Protein AF-A0A8T6RKW2-F1 (afdb_monomer)

Nearest PDB structures (foldseek):
  8dw7-assembly2_D  TM=9.230E-01  e=9.892E-10  Geobacillus stearothermophilus
  8dw4-assembly1_A  TM=8.920E-01  e=5.167E-10  Geobacillus stearothermophilus
  8dvy-assembly1_A  TM=8.759E-01  e=5.670E-10  Geobacillus stearothermophilus
  8dwd-assembly1_A  TM=8.852E-01  e=1.191E-09  Geobacillus stearothermophilus
  8dwf-assembly2_D  TM=8.838E-01  e=1.573E-09  Geobacillus stearothermophilus

Foldseek 3Di:
DPPVLLVVVLCVLVVVCVVQFDDAPLLVALALLLQLLLLLLVVPADRVLVRVLSVVVCVCQVDLVSLLPDDLLVQLQSCLVSPSFPSLSSNQSNQQSVVCVVVVHDDQDLVVQCVRGPQDNQNSVSSNCRNPVPLAFHDDQLLLQVCCQSPNDPLPQDRVRSRVSRSVSGDPSCSNVSVSSSVSCSVPPVDCVVRVRDGPDDDDDLPLDLSLLLSLLLNVQSVVFKDALVVSCVRSVHDPVCSVVSQVVCVVSQQWDQDDPGSMIGGND

Mean predicted aligned error: 3.97 Å

Secondary structure (DSSP, 8-state):
--HHHHHHHHHHHHHHHHHHPPP-GGGG---HHHHHHHHHHHTTS-HHHHHHHHHHHHHHS-SHHHHHHS-HHHHHHHHHHTT-S-THHHHHHHHHHHHHHHTTS---SHHHHHHSTT--HHHHHHHHHHHH--S-----HHHHHHHHHTTS--TT--HHHHHHHHHHHPPTT-HHHHHHHHHHHHHHTS-HHHH----SSPPPPSTTSHHHHHHHHHHHHHHHSEEEHHHHHHHHT--GGGHHHHHHHHHHTTSEEE-TTSSEEEE--

Solvent-accessible surface area (backbone atoms only — not comparable to full-atom values): 15078 Å² total; per-residue (Å²): 130,64,64,67,61,44,50,54,51,50,50,52,46,50,63,52,26,77,79,64,67,78,90,52,73,62,76,76,51,46,53,56,61,60,36,48,53,47,55,59,54,50,62,91,30,61,67,82,65,44,54,61,53,52,56,56,47,42,68,79,34,70,44,52,64,54,43,36,74,45,55,51,41,56,47,33,35,53,40,42,77,69,58,53,60,72,63,58,50,35,46,23,53,37,50,27,29,38,54,33,59,75,64,76,49,80,71,90,46,56,68,59,30,46,73,32,50,88,31,46,80,54,52,22,41,46,43,38,17,54,32,66,38,37,83,56,59,71,65,53,76,45,48,53,48,46,37,33,77,72,70,75,44,55,94,82,55,47,75,66,56,50,41,53,54,44,42,73,60,53,59,84,79,37,24,38,59,50,53,53,30,46,53,48,43,18,66,69,71,55,28,53,81,78,63,66,57,72,69,96,70,83,80,74,70,56,82,94,28,62,70,47,49,41,52,40,50,53,46,50,27,64,74,62,45,57,46,42,54,67,58,48,35,63,77,51,68,48,58,80,92,46,46,65,64,34,51,53,54,32,38,75,63,57,55,29,42,72,51,96,86,53,71,31,39,27,51,45,103

Radius of gyration: 20.67 Å; Cα contacts (8 Å, |Δi|>4): 329; chains: 1; bounding box: 46×32×60 Å

Sequence (269 aa):
MNQLKIKAFQEKIFAWWERHKRSFPWRKTNNPYKILVSEFMLQQTQTTRVKEIYRAFLRIFPTIESLAKSKPSEVLRFWSQNRLGYNRRALWLHEAANQIVKNENFPKTIKELRDLKGIGPYASRSILIFAFNSNIATVDTNIRRILIAEGFAREETSDKDLLEIATQLLPKDRSRDWHNALMDYGAIKLTSIKTGIKPRSKQSKFKGSNRQFRGKVVEYLTKINVAEKEKIIRACKIPKDKIEQVLNSLIKDGLVIKEQNEDMYQIKK

Structure (mmCIF, N/CA/C/O backbone):
data_AF-A0A8T6RKW2-F1
#
_entry.id   AF-A0A8T6RKW2-F1
#
loop_
_atom_site.group_PDB
_atom_site.id
_atom_site.type_symbol
_atom_site.label_atom_id
_atom_site.label_alt_id
_atom_site.label_comp_id
_atom_site.label_asym_id
_atom_site.label_entity_id
_atom_site.label_seq_id
_atom_site.pdbx_PDB_ins_code
_atom_site.Cartn_x
_atom_site.Cartn_y
_atom_site.Cartn_z
_atom_site.occupancy
_atom_site.B_iso_or_equiv
_atom_site.auth_seq_id
_atom_site.auth_comp_id
_atom_site.auth_asym_id
_atom_site.auth_atom_id
_atom_site.pdbx_PDB_model_num
ATOM 1 N N . MET A 1 1 ? 16.037 9.398 -25.217 1.00 82.44 1 MET A N 1
ATOM 2 C CA . MET A 1 1 ? 17.045 8.399 -24.773 1.00 82.44 1 MET A CA 1
ATOM 3 C C . MET A 1 1 ? 17.466 7.526 -25.952 1.00 82.44 1 MET A C 1
ATOM 5 O O . MET A 1 1 ? 16.642 7.300 -26.827 1.00 82.44 1 MET A O 1
ATOM 9 N N . ASN A 1 2 ? 18.713 7.039 -25.989 1.00 90.38 2 ASN A N 1
ATOM 10 C CA . ASN A 1 2 ? 19.191 6.120 -27.037 1.00 90.38 2 ASN A CA 1
ATOM 11 C C . ASN A 1 2 ? 18.402 4.791 -26.994 1.00 90.38 2 ASN A C 1
ATOM 13 O O . ASN A 1 2 ? 18.400 4.129 -25.955 1.00 90.38 2 ASN A O 1
ATOM 17 N N . GLN A 1 3 ? 17.759 4.399 -28.102 1.00 92.44 3 GLN A N 1
ATOM 18 C CA . GLN A 1 3 ? 16.934 3.183 -28.183 1.00 92.44 3 GLN A CA 1
ATOM 19 C C . GLN A 1 3 ? 17.708 1.897 -27.855 1.00 92.44 3 GLN A C 1
ATOM 21 O O . GLN A 1 3 ? 17.163 1.022 -27.185 1.00 92.44 3 GLN A O 1
ATOM 26 N N . LEU A 1 4 ? 18.985 1.797 -28.240 1.00 93.75 4 LEU A N 1
ATOM 27 C CA . LEU A 1 4 ? 19.828 0.642 -27.910 1.00 93.75 4 LEU A CA 1
ATOM 28 C C . LEU A 1 4 ? 20.032 0.519 -26.397 1.00 93.75 4 LEU A C 1
ATOM 30 O O . LEU A 1 4 ? 19.927 -0.575 -25.847 1.00 93.75 4 LEU A O 1
ATOM 34 N N . LYS A 1 5 ? 20.234 1.648 -25.701 1.00 95.06 5 LYS A N 1
ATOM 35 C CA . LYS A 1 5 ? 20.349 1.673 -24.232 1.00 95.06 5 LYS A CA 1
ATOM 36 C C . LYS A 1 5 ? 19.045 1.226 -23.564 1.00 95.06 5 LYS A C 1
ATOM 38 O O . LYS A 1 5 ? 19.091 0.488 -22.583 1.00 95.06 5 LYS A O 1
ATOM 43 N N . ILE A 1 6 ? 17.893 1.655 -24.090 1.00 96.88 6 ILE A N 1
ATOM 44 C CA . ILE A 1 6 ? 16.575 1.250 -23.573 1.00 96.88 6 ILE A CA 1
ATOM 45 C C . ILE A 1 6 ? 16.388 -0.262 -23.732 1.00 96.88 6 ILE A C 1
ATOM 47 O O . ILE A 1 6 ? 16.070 -0.940 -22.757 1.00 96.88 6 ILE A O 1
ATOM 51 N N . LYS A 1 7 ? 16.634 -0.796 -24.933 1.00 97.00 7 LYS A N 1
ATOM 52 C CA . LYS A 1 7 ? 16.465 -2.222 -25.230 1.00 97.00 7 LYS A CA 1
ATOM 53 C C . LYS A 1 7 ? 17.394 -3.095 -24.382 1.00 97.00 7 LYS A C 1
ATOM 55 O O . LYS A 1 7 ? 16.921 -4.023 -23.733 1.00 97.00 7 LYS A O 1
ATOM 60 N N . ALA A 1 8 ? 18.674 -2.734 -24.284 1.00 97.56 8 ALA A N 1
ATOM 61 C CA . ALA A 1 8 ? 19.635 -3.446 -23.441 1.00 97.56 8 ALA A CA 1
ATOM 62 C C . ALA A 1 8 ? 19.220 -3.449 -21.958 1.00 97.56 8 ALA A C 1
ATOM 64 O O . ALA A 1 8 ? 19.362 -4.457 -21.264 1.00 97.56 8 ALA A O 1
ATOM 65 N N . PHE A 1 9 ? 18.664 -2.340 -21.457 1.00 98.00 9 PHE A N 1
ATOM 66 C CA . PHE A 1 9 ? 18.139 -2.280 -20.095 1.00 98.00 9 PHE A CA 1
ATOM 67 C C . PHE A 1 9 ? 16.912 -3.180 -19.905 1.00 98.00 9 PHE A C 1
ATOM 69 O O . PHE A 1 9 ? 16.841 -3.920 -18.922 1.00 98.00 9 PHE A O 1
ATOM 76 N N . GLN A 1 10 ? 15.969 -3.162 -20.848 1.00 98.31 10 GLN A N 1
ATOM 77 C CA . GLN A 1 10 ? 14.792 -4.030 -20.811 1.00 98.31 10 GLN A CA 1
ATOM 78 C C . GLN A 1 10 ? 15.186 -5.513 -20.792 1.00 98.31 10 GLN A C 1
ATOM 80 O O . GLN A 1 10 ? 14.723 -6.265 -19.932 1.00 98.31 10 GLN A O 1
ATOM 85 N N . GLU A 1 11 ? 16.093 -5.916 -21.684 1.00 98.12 11 GLU A N 1
ATOM 86 C CA . GLU A 1 11 ? 16.622 -7.281 -21.773 1.00 98.12 11 GLU A CA 1
ATOM 87 C C . GLU A 1 11 ? 17.337 -7.696 -20.486 1.00 98.12 11 GLU A C 1
ATOM 89 O O . GLU A 1 11 ? 17.057 -8.767 -19.948 1.00 98.12 11 GLU A O 1
ATOM 94 N N . LYS A 1 12 ? 18.191 -6.827 -19.929 1.00 97.94 12 LYS A N 1
ATOM 95 C CA . LYS A 1 12 ? 18.866 -7.062 -18.644 1.00 97.94 12 LYS A CA 1
ATOM 96 C C . LYS A 1 12 ? 17.867 -7.346 -17.520 1.00 97.94 12 LYS A C 1
ATOM 98 O O . LYS A 1 12 ? 18.053 -8.298 -16.759 1.00 97.94 12 LYS A O 1
ATOM 103 N N . ILE A 1 13 ? 16.824 -6.524 -17.397 1.00 98.44 13 ILE A N 1
ATOM 104 C CA . ILE A 1 13 ? 15.821 -6.660 -16.335 1.00 98.44 13 ILE A CA 1
ATOM 105 C C . ILE A 1 13 ? 15.014 -7.950 -16.502 1.00 98.44 13 ILE A C 1
ATOM 107 O O . ILE A 1 13 ? 14.866 -8.690 -15.528 1.00 98.44 13 ILE A O 1
ATOM 111 N N . PHE A 1 14 ? 14.547 -8.268 -17.712 1.00 98.56 14 PHE A N 1
ATOM 112 C CA . PHE A 1 14 ? 13.800 -9.506 -17.951 1.00 98.56 14 PHE A CA 1
ATOM 113 C C . PHE A 1 14 ? 14.666 -10.758 -17.788 1.00 98.56 14 PHE A C 1
ATOM 115 O O . PHE A 1 14 ? 14.248 -11.693 -17.107 1.00 98.56 14 PHE A O 1
ATOM 122 N N . ALA A 1 15 ? 15.891 -10.767 -18.320 1.00 98.31 15 ALA A N 1
ATOM 123 C CA . ALA A 1 15 ? 16.813 -11.892 -18.171 1.00 98.31 15 ALA A CA 1
ATOM 124 C C . ALA A 1 15 ? 17.156 -12.160 -16.699 1.00 98.31 15 ALA A C 1
ATOM 126 O O . ALA A 1 15 ? 17.246 -13.314 -16.273 1.00 98.31 15 ALA A O 1
ATOM 127 N N . TRP A 1 16 ? 17.321 -11.100 -15.899 1.00 98.19 16 TRP A N 1
ATOM 128 C CA . TRP A 1 16 ? 17.491 -11.247 -14.458 1.00 98.19 16 TRP A CA 1
ATOM 129 C C . TRP A 1 16 ? 16.215 -11.775 -13.793 1.00 98.19 16 TRP A C 1
ATOM 131 O O . TRP A 1 16 ? 16.298 -12.680 -12.958 1.00 98.19 16 TRP A O 1
ATOM 141 N N . TRP A 1 17 ? 15.046 -11.243 -14.161 1.00 98.06 17 TRP A N 1
ATOM 142 C CA . TRP A 1 17 ? 13.769 -11.619 -13.559 1.00 98.06 17 TRP A CA 1
ATOM 143 C C . TRP A 1 17 ? 13.416 -13.082 -13.810 1.00 98.06 17 TRP A C 1
ATOM 145 O O . TRP A 1 17 ? 13.028 -13.761 -12.866 1.00 98.06 17 TRP A O 1
ATOM 155 N N . GLU A 1 18 ? 13.648 -13.619 -15.008 1.00 97.44 18 GLU A N 1
ATOM 156 C CA . GLU A 1 18 ? 13.368 -15.034 -15.294 1.00 97.44 18 GLU A CA 1
ATOM 157 C C . GLU A 1 18 ? 14.093 -15.996 -14.344 1.00 97.44 18 GLU A C 1
ATOM 159 O O . GLU A 1 18 ? 13.535 -17.018 -13.950 1.00 97.44 18 GLU A O 1
ATOM 164 N N . ARG A 1 19 ? 15.295 -15.628 -13.889 1.00 97.19 19 ARG A N 1
ATOM 165 C CA . ARG A 1 19 ? 16.104 -16.442 -12.968 1.00 97.19 19 ARG A CA 1
ATOM 166 C C . ARG A 1 19 ? 15.773 -16.219 -11.486 1.00 97.19 19 ARG A C 1
ATOM 168 O O . ARG A 1 19 ? 16.146 -17.041 -10.658 1.00 97.19 19 ARG A O 1
ATOM 175 N N . HIS A 1 20 ? 15.113 -15.111 -11.133 1.00 97.38 20 HIS A N 1
ATOM 176 C CA . HIS A 1 20 ? 14.957 -14.669 -9.734 1.00 97.38 20 HIS A CA 1
ATOM 177 C C . HIS A 1 20 ? 13.522 -14.269 -9.347 1.00 97.38 20 HIS A C 1
ATOM 179 O O . HIS A 1 20 ? 13.300 -13.772 -8.237 1.00 97.38 20 HIS A O 1
ATOM 185 N N . LYS A 1 21 ? 12.542 -14.434 -10.246 1.00 96.12 21 LYS A N 1
ATOM 186 C CA . LYS A 1 21 ? 11.163 -13.975 -10.045 1.00 96.12 21 LYS A CA 1
ATOM 187 C C . LYS A 1 21 ? 10.555 -14.569 -8.785 1.00 96.12 21 LYS A C 1
ATOM 189 O O . LYS A 1 21 ? 10.572 -15.777 -8.551 1.00 96.12 21 LYS A O 1
ATOM 194 N N . ARG A 1 22 ? 9.957 -13.703 -7.969 1.00 95.31 22 ARG A N 1
ATOM 195 C CA . ARG A 1 22 ? 9.271 -14.120 -6.742 1.00 95.31 22 ARG A CA 1
ATOM 196 C C . ARG A 1 22 ? 7.809 -14.441 -7.017 1.00 95.31 22 ARG A C 1
ATOM 198 O O . ARG A 1 22 ? 7.124 -13.731 -7.757 1.00 95.31 22 ARG A O 1
ATOM 205 N N . SER A 1 23 ? 7.300 -15.464 -6.336 1.00 93.69 23 SER A N 1
ATOM 206 C CA . SER A 1 23 ? 5.897 -15.868 -6.424 1.00 93.69 23 SER A CA 1
ATOM 207 C C . SER A 1 23 ? 5.069 -15.300 -5.267 1.00 93.69 23 SER A C 1
ATOM 209 O O . SER A 1 23 ? 5.278 -15.652 -4.100 1.00 93.69 23 SER A O 1
ATOM 211 N N . PHE A 1 24 ? 4.085 -14.460 -5.599 1.00 96.62 24 PHE A N 1
ATOM 212 C CA . PHE A 1 24 ? 3.114 -13.908 -4.651 1.00 96.62 24 PHE A CA 1
ATOM 213 C C . PHE A 1 24 ? 1.671 -14.162 -5.116 1.00 96.62 24 PHE A C 1
ATOM 215 O O . PHE A 1 24 ? 1.426 -14.149 -6.322 1.00 96.62 24 PHE A O 1
ATOM 222 N N . PRO A 1 25 ? 0.701 -14.360 -4.201 1.00 97.19 25 PRO A N 1
ATOM 223 C CA . PRO A 1 25 ? -0.693 -14.644 -4.554 1.00 97.19 25 PRO A CA 1
ATOM 224 C C . PRO A 1 25 ? -1.336 -13.582 -5.453 1.00 97.19 25 PRO A C 1
ATOM 226 O O . PRO A 1 25 ? -1.976 -13.927 -6.439 1.00 97.19 25 PRO A O 1
ATOM 229 N N . TRP A 1 26 ? -1.104 -12.298 -5.169 1.00 97.31 26 TRP A N 1
ATOM 230 C CA . TRP A 1 26 ? -1.638 -11.184 -5.962 1.00 97.31 26 TRP A CA 1
ATOM 231 C C . TRP A 1 26 ? -1.026 -11.070 -7.364 1.00 97.31 26 TRP A C 1
ATOM 233 O O . TRP A 1 26 ? -1.602 -10.413 -8.218 1.00 97.31 26 TRP A O 1
ATOM 243 N N . ARG A 1 27 ? 0.101 -11.740 -7.645 1.00 97.00 27 ARG A N 1
ATOM 244 C CA . ARG A 1 27 ? 0.673 -11.820 -9.002 1.00 97.00 27 ARG A CA 1
ATOM 245 C C . ARG A 1 27 ? 0.051 -12.922 -9.859 1.00 97.00 27 ARG A C 1
ATOM 247 O O . ARG A 1 27 ? 0.314 -12.976 -11.052 1.00 97.00 27 ARG A O 1
ATOM 254 N N . LYS A 1 28 ? -0.748 -13.812 -9.262 1.00 96.31 28 LYS A N 1
ATOM 255 C CA . LYS A 1 28 ? -1.404 -14.940 -9.946 1.00 96.31 28 LYS A CA 1
ATOM 256 C C . LYS A 1 28 ? -2.850 -14.628 -10.347 1.00 96.31 28 LYS A C 1
ATOM 258 O O . LYS A 1 28 ? -3.638 -15.536 -10.579 1.00 96.31 28 LYS A O 1
ATOM 263 N N . THR A 1 29 ? -3.227 -13.354 -10.353 1.00 97.56 29 THR A N 1
ATOM 264 C CA . THR A 1 29 ? -4.585 -12.892 -10.637 1.00 97.56 29 THR A CA 1
ATOM 265 C C . THR A 1 29 ? -4.528 -11.531 -11.316 1.00 97.56 29 THR A C 1
ATOM 267 O O . THR A 1 29 ? -3.651 -10.726 -11.022 1.00 97.56 29 THR A O 1
ATOM 270 N N . ASN A 1 30 ? -5.489 -11.263 -12.194 1.00 97.25 30 ASN A N 1
ATOM 271 C CA . ASN A 1 30 ? -5.764 -9.946 -12.772 1.00 97.25 30 ASN A CA 1
ATOM 272 C C . ASN A 1 30 ? -7.070 -9.334 -12.229 1.00 97.25 30 ASN A C 1
ATOM 274 O O . ASN A 1 30 ? -7.428 -8.225 -12.605 1.00 97.25 30 ASN A O 1
ATOM 278 N N . ASN A 1 31 ? -7.783 -10.041 -11.342 1.00 98.50 31 ASN A N 1
ATOM 279 C CA . ASN A 1 31 ? -9.025 -9.556 -10.746 1.00 98.50 31 ASN A CA 1
ATOM 280 C C . ASN A 1 31 ? -8.796 -8.198 -10.027 1.00 98.50 31 ASN A C 1
ATOM 282 O O . ASN A 1 31 ? -8.008 -8.157 -9.074 1.00 98.50 31 ASN A O 1
ATOM 286 N N . PRO A 1 32 ? -9.485 -7.111 -10.432 1.00 98.31 32 PRO A N 1
ATOM 287 C CA . PRO A 1 32 ? -9.227 -5.765 -9.916 1.00 98.31 32 PRO A CA 1
ATOM 288 C C . PRO A 1 32 ? -9.440 -5.611 -8.406 1.00 98.31 32 PRO A C 1
ATOM 290 O O . PRO A 1 32 ? -8.637 -4.960 -7.741 1.00 98.31 32 PRO A O 1
ATOM 293 N N . TYR A 1 33 ? -10.451 -6.273 -7.834 1.00 98.62 33 TYR A N 1
ATOM 294 C CA . TYR A 1 33 ? -10.683 -6.290 -6.386 1.00 98.62 33 TYR A CA 1
ATOM 295 C C . TYR A 1 33 ? -9.508 -6.934 -5.638 1.00 98.62 33 TYR A C 1
ATOM 297 O O . TYR A 1 33 ? -8.970 -6.380 -4.679 1.00 98.62 33 TYR A O 1
ATOM 305 N N . LYS A 1 34 ? -9.049 -8.088 -6.122 1.00 98.69 34 LYS A N 1
ATOM 306 C CA . LYS A 1 34 ? -7.914 -8.808 -5.535 1.00 98.69 34 LYS A CA 1
ATOM 307 C C . LYS A 1 34 ? -6.613 -8.002 -5.619 1.00 98.69 34 LYS A C 1
ATOM 309 O O . LYS A 1 34 ? -5.802 -8.082 -4.693 1.00 98.69 34 LYS A O 1
ATOM 314 N N . ILE A 1 35 ? -6.415 -7.227 -6.686 1.00 98.62 35 ILE A N 1
ATOM 315 C CA . ILE A 1 35 ? -5.283 -6.299 -6.820 1.00 98.62 35 ILE A CA 1
ATOM 316 C C . ILE A 1 35 ? -5.429 -5.125 -5.849 1.00 98.62 35 ILE A C 1
ATOM 318 O O . ILE A 1 35 ? -4.492 -4.866 -5.095 1.00 98.62 35 ILE A O 1
ATOM 322 N N . LEU A 1 36 ? -6.604 -4.490 -5.777 1.00 98.62 36 LEU A N 1
ATOM 323 C CA . LEU A 1 36 ? -6.911 -3.398 -4.843 1.00 98.62 36 LEU A CA 1
ATOM 324 C C . LEU A 1 36 ? -6.565 -3.774 -3.396 1.00 98.62 36 LEU A C 1
ATOM 326 O O . LEU A 1 36 ? -5.843 -3.043 -2.720 1.00 98.62 36 LEU A O 1
ATOM 330 N N . VAL A 1 37 ? -7.011 -4.949 -2.939 1.00 98.62 37 VAL A N 1
ATOM 331 C CA . VAL A 1 37 ? -6.697 -5.462 -1.595 1.00 98.62 37 VAL A CA 1
ATOM 332 C C . VAL A 1 37 ? -5.184 -5.568 -1.386 1.00 98.62 37 VAL A C 1
ATOM 334 O O . VAL A 1 37 ? -4.670 -5.126 -0.356 1.00 98.62 37 VAL A O 1
ATOM 337 N N . SER A 1 38 ? -4.451 -6.123 -2.358 1.00 98.00 38 SER A N 1
ATOM 338 C CA . SER A 1 38 ? -2.995 -6.264 -2.244 1.00 98.00 38 SER A CA 1
ATOM 339 C C . SER A 1 38 ? -2.283 -4.912 -2.198 1.00 98.00 38 SER A C 1
ATOM 341 O O . SER A 1 38 ? -1.398 -4.729 -1.365 1.00 98.00 38 SER A O 1
ATOM 343 N N . GLU A 1 39 ? -2.719 -3.945 -3.007 1.00 97.12 39 GLU A N 1
ATOM 344 C CA . GLU A 1 39 ? -2.163 -2.592 -3.040 1.00 97.12 39 GLU A CA 1
ATOM 345 C C . GLU A 1 39 ? -2.346 -1.896 -1.696 1.00 97.12 39 GLU A C 1
ATOM 347 O O . GLU A 1 39 ? -1.386 -1.365 -1.137 1.00 97.12 39 GLU A O 1
ATOM 352 N N . PHE A 1 40 ? -3.545 -1.975 -1.113 1.00 97.94 40 PHE A N 1
ATOM 353 C CA . PHE A 1 40 ? -3.777 -1.450 0.226 1.00 97.94 40 PHE A CA 1
ATOM 354 C C . PHE A 1 40 ? -2.896 -2.131 1.263 1.00 97.94 40 PHE A C 1
ATOM 356 O O . PHE A 1 40 ? -2.324 -1.431 2.090 1.00 97.94 40 PHE A O 1
ATOM 363 N N . MET A 1 41 ? -2.746 -3.458 1.237 1.00 97.62 41 MET A N 1
ATOM 364 C CA . MET A 1 41 ? -1.928 -4.178 2.219 1.00 97.62 41 MET A CA 1
ATOM 365 C C . MET A 1 41 ? -0.432 -3.885 2.088 1.00 97.62 41 MET A C 1
ATOM 367 O O . MET A 1 41 ? 0.244 -3.755 3.106 1.00 97.62 41 MET A O 1
ATOM 371 N N . LEU 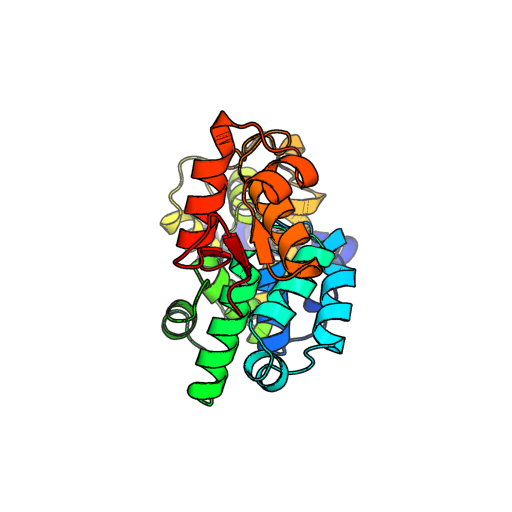A 1 42 ? 0.090 -3.742 0.870 1.00 95.06 42 LEU A N 1
ATOM 372 C CA . LEU A 1 42 ? 1.519 -3.550 0.602 1.00 95.06 42 LEU A CA 1
ATOM 373 C C . LEU A 1 42 ? 2.031 -2.147 0.966 1.00 95.06 42 LEU A C 1
ATOM 375 O O . LEU A 1 42 ? 3.237 -1.948 1.117 1.00 95.06 42 LEU A O 1
ATOM 379 N N . GLN A 1 43 ? 1.139 -1.182 1.198 1.00 91.00 43 GLN A N 1
ATOM 380 C CA . GLN A 1 43 ? 1.511 0.142 1.699 1.00 91.00 43 GLN A CA 1
ATOM 381 C C . GLN A 1 43 ? 2.165 0.062 3.092 1.00 91.00 43 GLN A C 1
ATOM 383 O O . GLN A 1 43 ? 1.498 -0.067 4.109 1.00 91.00 43 GLN A O 1
ATOM 388 N N . GLN A 1 44 ? 3.486 0.218 3.180 1.00 84.00 44 GLN A N 1
ATOM 389 C CA . GLN A 1 44 ? 4.224 0.163 4.457 1.00 84.00 44 GLN A CA 1
ATOM 390 C C . GLN A 1 44 ? 4.161 -1.198 5.188 1.00 84.00 44 GLN A C 1
ATOM 392 O O . GLN A 1 44 ? 4.428 -1.259 6.391 1.00 84.00 44 GLN A O 1
ATOM 397 N N . THR A 1 45 ? 3.863 -2.297 4.485 1.00 89.38 45 THR A N 1
ATOM 398 C CA . THR A 1 45 ? 3.924 -3.660 5.038 1.00 89.38 45 THR A CA 1
ATOM 399 C C . THR A 1 45 ? 4.769 -4.553 4.130 1.00 89.38 45 THR A C 1
ATOM 401 O O . THR A 1 45 ? 4.646 -4.521 2.910 1.00 89.38 45 THR A O 1
ATOM 404 N N . GLN A 1 46 ? 5.653 -5.359 4.721 1.00 89.00 46 GLN A N 1
ATOM 405 C CA . GLN A 1 46 ? 6.551 -6.239 3.968 1.00 89.00 46 GLN A CA 1
ATOM 406 C C . GLN A 1 46 ? 5.782 -7.339 3.219 1.00 89.00 46 GLN A C 1
ATOM 408 O O . GLN A 1 46 ? 4.878 -7.965 3.775 1.00 89.00 46 GLN A O 1
ATOM 413 N N . THR A 1 47 ? 6.196 -7.628 1.982 1.00 92.00 47 THR A N 1
ATOM 414 C CA . THR A 1 47 ? 5.554 -8.612 1.089 1.00 92.00 47 THR A CA 1
ATOM 415 C C . THR A 1 47 ? 5.456 -10.011 1.699 1.00 92.00 47 THR A C 1
ATOM 417 O O . THR A 1 47 ? 4.421 -10.663 1.574 1.00 92.00 47 THR A O 1
ATOM 420 N N . THR A 1 48 ? 6.499 -10.470 2.397 1.00 89.81 48 THR A N 1
ATOM 421 C CA . THR A 1 48 ? 6.537 -11.786 3.064 1.00 89.81 48 THR A CA 1
ATOM 422 C C . THR A 1 48 ? 5.402 -11.948 4.067 1.00 89.81 48 THR A C 1
ATOM 424 O O . THR A 1 48 ? 4.751 -12.986 4.101 1.00 89.81 48 THR A O 1
ATOM 427 N N . ARG A 1 49 ? 5.111 -10.888 4.824 1.00 92.12 49 ARG A N 1
ATOM 428 C CA . ARG A 1 49 ? 4.022 -10.856 5.796 1.00 92.12 49 ARG A CA 1
ATOM 429 C C . ARG A 1 49 ? 2.649 -10.776 5.133 1.00 92.12 49 ARG A C 1
ATOM 431 O O . ARG A 1 49 ? 1.720 -11.447 5.570 1.00 92.12 49 ARG A O 1
ATOM 438 N N . VAL A 1 50 ? 2.516 -9.969 4.079 1.00 96.06 50 VAL A N 1
ATOM 439 C CA . VAL A 1 50 ? 1.238 -9.791 3.368 1.00 96.06 50 VAL A CA 1
ATOM 440 C C . VAL A 1 50 ? 0.771 -11.093 2.712 1.00 96.06 50 VAL A C 1
ATOM 442 O O . VAL A 1 50 ? -0.429 -11.322 2.640 1.00 96.06 50 VAL A O 1
ATOM 445 N N . LYS A 1 51 ? 1.685 -11.976 2.287 1.00 94.38 51 LYS A N 1
ATOM 446 C CA . LYS A 1 51 ? 1.367 -13.229 1.578 1.00 94.38 51 LYS A CA 1
ATOM 447 C C . LYS A 1 51 ? 0.274 -14.073 2.243 1.00 94.38 51 LYS A C 1
ATOM 449 O O . LYS A 1 51 ? -0.694 -14.427 1.573 1.00 94.38 51 LYS A O 1
ATOM 454 N N . GLU A 1 52 ? 0.417 -14.380 3.529 1.00 93.38 52 GLU A N 1
ATOM 455 C CA . GLU A 1 52 ? -0.551 -15.231 4.236 1.00 93.38 52 GLU A CA 1
ATOM 456 C C . GLU A 1 52 ? -1.802 -14.453 4.658 1.00 93.38 52 GLU A C 1
ATOM 458 O O . GLU A 1 52 ? -2.924 -14.936 4.501 1.00 93.38 52 GLU A O 1
ATOM 463 N N . ILE A 1 53 ? -1.626 -13.199 5.082 1.00 97.38 53 ILE A N 1
ATOM 464 C CA . ILE A 1 53 ? -2.729 -12.322 5.500 1.00 97.38 53 ILE A CA 1
ATOM 465 C C . ILE A 1 53 ? -3.684 -12.050 4.333 1.00 97.38 53 ILE A C 1
ATOM 467 O O . ILE A 1 53 ? -4.899 -12.067 4.505 1.00 97.38 53 ILE A O 1
ATOM 471 N N . TYR A 1 54 ? -3.146 -11.856 3.131 1.00 98.56 54 TYR A N 1
ATOM 472 C CA . TYR A 1 54 ? -3.914 -11.648 1.910 1.00 98.56 54 TYR A CA 1
ATOM 473 C C . TYR A 1 54 ? -4.850 -12.822 1.606 1.00 98.56 54 TYR A C 1
ATOM 475 O O . TYR A 1 54 ? -6.022 -12.619 1.295 1.00 98.56 54 TYR A O 1
ATOM 483 N N . ARG A 1 55 ? -4.358 -14.062 1.740 1.00 97.25 55 ARG A N 1
ATOM 484 C CA . ARG A 1 55 ? -5.186 -15.257 1.525 1.00 97.25 55 ARG A CA 1
ATOM 485 C C . ARG A 1 55 ? -6.287 -15.378 2.571 1.00 97.25 55 ARG A C 1
ATOM 487 O O . ARG A 1 55 ? -7.413 -15.707 2.217 1.00 97.25 55 ARG A O 1
ATOM 494 N N . ALA A 1 56 ? -5.967 -15.112 3.837 1.00 98.06 56 ALA A N 1
ATOM 495 C CA . ALA A 1 56 ? -6.952 -15.128 4.913 1.00 98.06 56 ALA A CA 1
ATOM 496 C C . ALA A 1 56 ? -8.032 -14.053 4.706 1.00 98.06 56 ALA A C 1
ATOM 498 O O . ALA A 1 56 ? -9.214 -14.341 4.864 1.00 98.06 56 ALA A O 1
ATOM 499 N N . PHE A 1 57 ? -7.642 -12.851 4.274 1.00 98.62 57 PHE A N 1
ATOM 500 C CA . PHE A 1 57 ? -8.575 -11.761 3.995 1.00 98.62 57 PHE A CA 1
ATOM 501 C C . PHE A 1 57 ? -9.556 -12.130 2.886 1.00 98.62 57 PHE A C 1
ATOM 503 O O . PHE A 1 57 ? -10.756 -12.011 3.084 1.00 98.62 57 PHE A O 1
ATOM 510 N N . LEU A 1 58 ? -9.063 -12.654 1.759 1.00 98.50 58 LEU A N 1
ATOM 511 C CA . LEU A 1 58 ? -9.917 -13.069 0.641 1.00 98.50 58 LEU A CA 1
ATOM 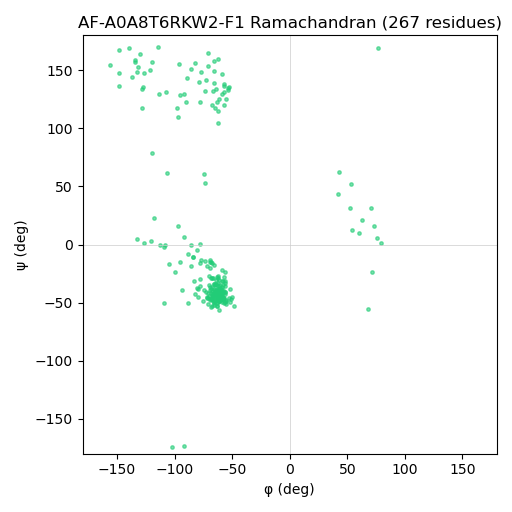512 C C . LEU A 1 58 ? -10.780 -14.303 0.940 1.00 98.50 58 LEU A C 1
ATOM 514 O O . LEU A 1 58 ? -11.684 -14.607 0.173 1.00 98.50 58 LEU A O 1
ATOM 518 N N . ARG A 1 59 ? -10.515 -15.038 2.025 1.00 98.25 59 ARG A N 1
ATOM 519 C CA . ARG A 1 59 ? -11.414 -16.106 2.484 1.00 98.25 59 ARG A CA 1
ATOM 520 C C . ARG A 1 59 ? -12.629 -15.540 3.218 1.00 98.25 59 ARG A C 1
ATOM 522 O O . ARG A 1 59 ? -13.712 -16.092 3.099 1.00 98.25 59 ARG A O 1
ATOM 529 N N . ILE A 1 60 ? -12.431 -14.460 3.973 1.00 98.19 60 ILE A N 1
ATOM 530 C CA . ILE A 1 60 ? -13.487 -13.788 4.742 1.00 98.19 60 ILE A CA 1
ATOM 531 C C . ILE A 1 60 ? -14.276 -12.834 3.839 1.00 98.19 60 ILE A C 1
ATOM 533 O O . ILE A 1 60 ? -15.500 -12.803 3.889 1.00 98.19 60 ILE A O 1
ATOM 537 N N . PHE A 1 61 ? -13.573 -12.093 2.982 1.00 98.56 61 PHE A N 1
ATOM 538 C CA . PHE A 1 61 ? -14.131 -11.142 2.026 1.00 98.56 61 PHE A CA 1
ATOM 539 C C . PHE A 1 61 ? -13.752 -11.585 0.599 1.00 98.56 61 PHE A C 1
ATOM 541 O O . PHE A 1 61 ? -12.772 -11.097 0.034 1.00 98.56 61 PHE A O 1
ATOM 548 N N . PRO A 1 62 ? -14.443 -12.581 0.018 1.00 98.38 62 PRO A N 1
ATOM 549 C CA . PRO A 1 62 ? -14.079 -13.135 -1.289 1.00 98.38 62 PRO A CA 1
ATOM 550 C C . PRO A 1 62 ? -14.327 -12.185 -2.463 1.00 98.38 62 PRO A C 1
ATOM 552 O O . PRO A 1 62 ? -13.633 -12.278 -3.481 1.00 98.38 62 PRO A O 1
ATOM 555 N N . THR A 1 63 ? -15.288 -11.269 -2.328 1.00 98.56 63 THR A N 1
ATOM 556 C CA . THR A 1 63 ? -15.682 -10.315 -3.374 1.00 98.56 63 THR A CA 1
ATOM 557 C C . THR A 1 63 ? -15.743 -8.884 -2.852 1.00 98.56 63 THR A C 1
ATOM 559 O O . THR A 1 63 ? -15.799 -8.644 -1.641 1.00 98.56 63 THR A O 1
ATOM 562 N N . ILE A 1 64 ? -15.768 -7.914 -3.765 1.00 98.56 64 ILE A N 1
ATOM 563 C CA . ILE A 1 64 ? -15.884 -6.506 -3.385 1.00 98.56 64 ILE A CA 1
ATOM 564 C C . ILE A 1 64 ? -17.231 -6.204 -2.718 1.00 98.56 64 ILE A C 1
ATOM 566 O O . ILE A 1 64 ? -17.273 -5.436 -1.763 1.00 98.56 64 ILE A O 1
ATOM 570 N N . GLU A 1 65 ? -18.300 -6.884 -3.133 1.00 98.50 65 GLU A N 1
ATOM 571 C CA . GLU A 1 65 ? -19.634 -6.794 -2.539 1.00 98.50 65 GLU A CA 1
ATOM 572 C C . GLU A 1 65 ? -19.634 -7.355 -1.117 1.00 98.50 65 GLU A C 1
ATOM 574 O O . GLU A 1 65 ? -20.199 -6.736 -0.219 1.00 98.50 65 GLU A O 1
ATOM 579 N N . SER A 1 66 ? -18.968 -8.494 -0.885 1.00 98.38 66 SER A N 1
ATOM 580 C CA . SER A 1 66 ? -18.830 -9.058 0.466 1.00 98.38 66 SER A CA 1
ATOM 581 C C . SER A 1 66 ? -18.067 -8.116 1.401 1.00 98.38 66 SER A C 1
ATOM 583 O O . SER A 1 66 ? -18.442 -7.954 2.560 1.00 98.38 66 SER A O 1
ATOM 585 N N . LEU A 1 67 ? -17.037 -7.434 0.884 1.00 98.62 67 LEU A N 1
ATOM 586 C CA . LEU A 1 67 ? -16.299 -6.434 1.644 1.00 98.62 67 LEU A CA 1
ATOM 587 C C . LEU A 1 67 ? -17.164 -5.197 1.923 1.00 98.62 67 LEU A C 1
ATOM 589 O O . LEU A 1 67 ? -17.202 -4.736 3.059 1.00 98.62 67 LEU A O 1
ATOM 593 N N . ALA A 1 68 ? -17.867 -4.673 0.918 1.00 98.25 68 ALA A N 1
ATOM 594 C CA . ALA A 1 68 ? -18.701 -3.481 1.058 1.00 98.25 68 ALA A CA 1
ATOM 595 C C . ALA A 1 68 ? -19.851 -3.696 2.055 1.00 98.25 68 ALA A C 1
ATOM 597 O O . ALA A 1 68 ? -20.092 -2.835 2.897 1.00 98.25 68 ALA A O 1
ATOM 598 N N . LYS A 1 69 ? -20.496 -4.873 2.017 1.00 98.06 69 LYS A N 1
ATOM 599 C CA . LYS A 1 69 ? -21.580 -5.260 2.938 1.00 98.06 69 LYS A CA 1
ATOM 600 C C . LYS A 1 69 ? -21.122 -5.497 4.381 1.00 98.06 69 LYS A C 1
ATOM 602 O O . LYS A 1 69 ? -21.959 -5.484 5.279 1.00 98.06 69 LYS A O 1
ATOM 607 N N . SER A 1 70 ? -19.831 -5.744 4.617 1.00 97.81 70 SER A N 1
ATOM 608 C CA . SER A 1 70 ? -19.310 -5.972 5.971 1.00 97.81 70 SER A CA 1
ATOM 609 C C . SER A 1 70 ? -19.304 -4.690 6.803 1.00 97.81 70 SER A C 1
ATOM 611 O O . SER A 1 70 ? -19.396 -3.583 6.266 1.00 97.81 70 SER A O 1
ATOM 613 N N . LYS A 1 71 ? -19.148 -4.809 8.124 1.00 95.50 71 LYS A N 1
ATOM 614 C CA . LYS A 1 71 ? -18.994 -3.625 8.981 1.00 95.50 71 LYS A CA 1
ATOM 615 C C . LYS A 1 71 ? -17.556 -3.090 8.894 1.00 95.50 71 LYS A C 1
ATOM 617 O O . LYS A 1 71 ? -16.617 -3.889 8.972 1.00 95.50 71 LYS A O 1
ATOM 622 N N . PRO A 1 72 ? -17.328 -1.761 8.845 1.00 94.62 72 PRO A N 1
ATOM 623 C CA . PRO A 1 72 ? -15.976 -1.191 8.880 1.00 94.62 72 PRO A CA 1
ATOM 624 C C . PRO A 1 72 ? -15.135 -1.721 10.055 1.00 94.62 72 PRO A C 1
ATOM 626 O O . PRO A 1 72 ? -13.945 -2.021 9.911 1.00 94.62 72 PRO A O 1
ATOM 629 N N . SER A 1 73 ? -15.774 -1.899 11.214 1.00 93.38 73 SER A N 1
ATOM 630 C CA . SER A 1 73 ? -15.173 -2.480 12.418 1.00 93.38 73 SER A CA 1
ATOM 631 C C . SER A 1 73 ? -14.708 -3.940 12.268 1.00 93.38 73 SER A C 1
ATOM 633 O O . SER A 1 73 ? -13.742 -4.333 12.925 1.00 93.38 73 SER A O 1
ATOM 635 N N . GLU A 1 74 ? -15.318 -4.752 11.399 1.00 95.56 74 GLU A N 1
ATOM 636 C CA . GLU A 1 74 ? -14.866 -6.124 11.099 1.00 95.56 74 GLU A CA 1
ATOM 637 C C . GLU A 1 74 ? -13.570 -6.107 10.286 1.00 95.56 74 GLU A C 1
ATOM 639 O O . GLU A 1 74 ? -12.597 -6.780 10.641 1.00 95.56 74 GLU A O 1
ATOM 644 N N . VAL A 1 75 ? -13.513 -5.258 9.255 1.00 97.25 75 VAL A N 1
ATOM 645 C CA . VAL A 1 75 ? -12.314 -5.059 8.428 1.00 97.25 75 VAL A CA 1
ATOM 646 C C . VAL A 1 75 ? -11.163 -4.522 9.280 1.00 97.25 75 VAL A C 1
ATOM 648 O O . VAL A 1 75 ? -10.037 -5.023 9.211 1.00 97.25 75 VAL A O 1
ATOM 651 N N . LEU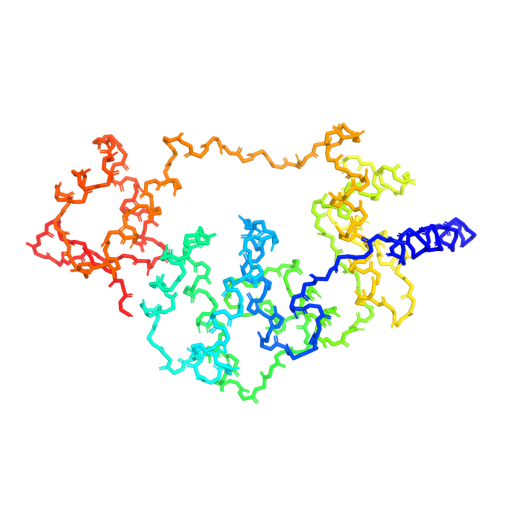 A 1 76 ? -11.443 -3.537 10.139 1.00 96.06 76 LEU A N 1
ATOM 652 C CA . LEU A 1 76 ? -10.466 -2.960 11.060 1.00 96.06 76 LEU A CA 1
ATOM 653 C C . LEU A 1 76 ? -9.938 -3.990 12.067 1.00 96.06 76 LEU A C 1
ATOM 655 O O . LEU A 1 76 ? -8.731 -4.043 12.319 1.00 96.06 76 LEU A O 1
ATOM 659 N N . ARG A 1 77 ? -10.820 -4.828 12.622 1.00 95.25 77 ARG A N 1
ATOM 660 C CA . ARG A 1 77 ? -10.447 -5.907 13.544 1.00 95.25 77 ARG A CA 1
ATOM 661 C C . ARG A 1 77 ? -9.517 -6.907 12.873 1.00 95.25 77 ARG A C 1
ATOM 663 O O . ARG A 1 77 ? -8.448 -7.176 13.422 1.00 95.25 77 ARG A O 1
ATOM 670 N N . PHE A 1 78 ? -9.861 -7.378 11.671 1.00 96.81 78 PHE A N 1
ATOM 671 C CA . PHE A 1 78 ? -8.984 -8.257 10.895 1.00 96.81 78 PHE A CA 1
ATOM 672 C C . PHE A 1 78 ? -7.609 -7.610 10.683 1.00 96.81 78 PHE A C 1
ATOM 674 O O . PHE A 1 78 ? -6.570 -8.224 10.943 1.00 96.81 78 PHE A O 1
ATOM 681 N N . TRP A 1 79 ? -7.593 -6.347 10.248 1.00 96.44 79 TRP A N 1
ATOM 682 C CA . TRP A 1 79 ? -6.368 -5.600 9.967 1.00 96.44 79 TRP A CA 1
ATOM 683 C C . TRP A 1 79 ? -5.461 -5.467 11.196 1.00 96.44 79 TRP A C 1
ATOM 685 O O . TRP A 1 79 ? -4.240 -5.652 11.112 1.00 96.44 79 TRP A O 1
ATOM 695 N N . SER A 1 80 ? -6.069 -5.166 12.346 1.00 93.69 80 SER A N 1
ATOM 696 C CA . SER A 1 80 ? -5.383 -4.970 13.619 1.00 93.69 80 SER A CA 1
ATOM 697 C C . SER A 1 80 ? -4.854 -6.280 14.205 1.00 93.69 80 SER A C 1
ATOM 699 O O . SER A 1 80 ? -3.694 -6.336 14.609 1.00 93.69 80 SER A O 1
ATOM 701 N N . GLN A 1 81 ? -5.652 -7.353 14.198 1.00 93.94 81 GLN A N 1
ATOM 702 C CA . GLN A 1 81 ? -5.242 -8.678 14.686 1.00 93.94 81 GLN A CA 1
ATOM 703 C C . GLN A 1 81 ? -4.067 -9.240 13.879 1.00 93.94 81 GLN A C 1
ATOM 705 O O . GLN A 1 81 ? -3.102 -9.755 14.441 1.00 93.94 81 GLN A O 1
ATOM 710 N N . ASN A 1 82 ? -4.084 -9.033 12.562 1.00 94.12 82 ASN A N 1
ATOM 711 C CA . ASN A 1 82 ? -2.977 -9.399 11.681 1.00 94.12 82 ASN A CA 1
ATOM 712 C C . ASN A 1 82 ? -1.806 -8.399 11.731 1.00 94.12 82 ASN A C 1
ATOM 714 O O . ASN A 1 82 ? -0.802 -8.577 11.035 1.00 94.12 82 ASN A O 1
ATOM 718 N N . ARG A 1 83 ? -1.914 -7.345 12.555 1.00 91.25 83 ARG A N 1
ATOM 719 C CA . ARG A 1 83 ? -0.976 -6.227 12.765 1.00 91.25 83 ARG A CA 1
ATOM 720 C C . ARG A 1 83 ? -0.367 -5.687 11.468 1.00 91.25 83 ARG A C 1
ATOM 722 O O . ARG A 1 83 ? 0.834 -5.412 11.412 1.00 91.25 83 ARG A O 1
ATOM 729 N N . LEU A 1 84 ? -1.193 -5.525 10.433 1.00 92.31 84 LEU A N 1
ATOM 730 C CA . LEU A 1 84 ? -0.787 -4.955 9.141 1.00 92.31 84 LEU A CA 1
ATOM 731 C C . LEU A 1 84 ? -0.231 -3.526 9.296 1.00 92.31 84 LEU A C 1
ATOM 733 O O . LEU A 1 84 ? 0.563 -3.077 8.470 1.00 92.31 84 LEU A O 1
ATOM 737 N N . GLY A 1 85 ? -0.578 -2.835 10.388 1.00 89.12 85 GLY A N 1
ATOM 738 C CA . GLY A 1 85 ? -0.127 -1.479 10.684 1.00 89.12 85 GLY A CA 1
ATOM 739 C C . GLY A 1 85 ? -0.880 -0.443 9.854 1.00 89.12 85 GLY A C 1
ATOM 740 O O . GLY A 1 85 ? -1.613 -0.785 8.928 1.00 89.12 85 GLY A O 1
ATOM 741 N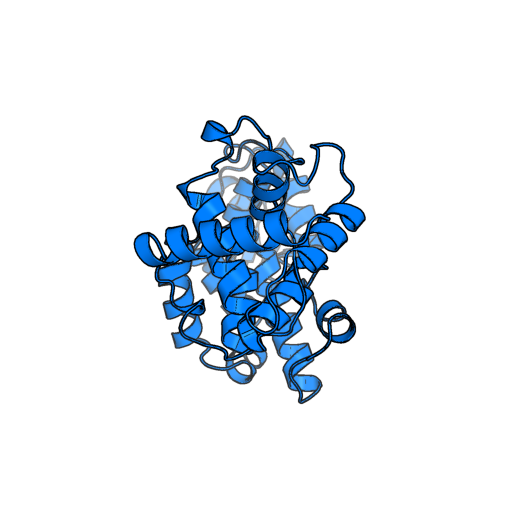 N . TYR A 1 86 ? -0.713 0.836 10.193 1.00 89.44 86 TYR A N 1
ATOM 742 C CA . TYR A 1 86 ? -1.443 1.949 9.573 1.00 89.44 86 TYR A CA 1
ATOM 743 C C . TYR A 1 86 ? -2.941 1.633 9.376 1.00 89.44 86 TYR A C 1
ATOM 745 O O . TYR A 1 86 ? -3.444 1.559 8.257 1.00 89.44 86 TYR A O 1
ATOM 753 N N . ASN A 1 87 ? -3.629 1.408 10.500 1.00 93.31 87 ASN A N 1
ATOM 754 C CA . ASN A 1 87 ? -4.981 0.841 10.565 1.00 93.31 87 ASN A CA 1
ATOM 755 C C . ASN A 1 87 ? -6.042 1.607 9.762 1.00 93.31 87 ASN A C 1
ATOM 757 O O . ASN A 1 87 ? -7.023 1.014 9.332 1.00 93.31 87 ASN A O 1
ATOM 761 N N . ARG A 1 88 ? -5.829 2.901 9.494 1.00 94.31 88 ARG A N 1
ATOM 762 C CA . ARG A 1 88 ? -6.724 3.712 8.656 1.00 94.31 88 ARG A CA 1
ATOM 763 C C . ARG A 1 88 ? -6.915 3.133 7.248 1.00 94.31 88 ARG A C 1
ATOM 765 O O . ARG A 1 88 ? -7.985 3.296 6.675 1.00 94.31 88 ARG A O 1
ATOM 772 N N . ARG A 1 89 ? -5.924 2.397 6.725 1.00 96.50 89 AR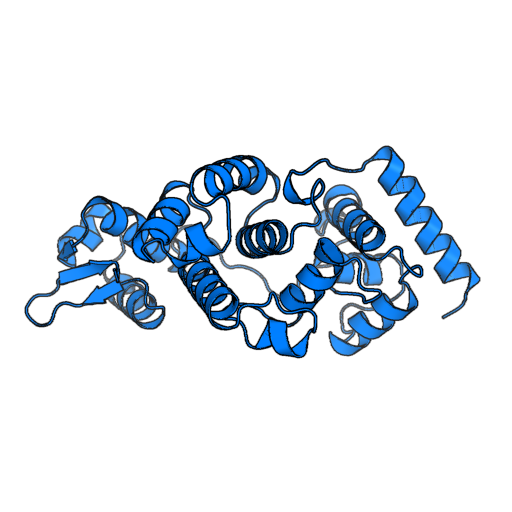G A N 1
ATOM 773 C CA . ARG A 1 89 ? -6.024 1.693 5.436 1.00 96.50 89 ARG A CA 1
ATOM 774 C C . ARG A 1 89 ? -7.173 0.687 5.386 1.00 96.50 89 ARG A C 1
ATOM 776 O O . ARG A 1 89 ? -7.746 0.518 4.321 1.00 96.50 89 ARG A O 1
ATOM 783 N N . ALA A 1 90 ? -7.533 0.068 6.512 1.00 96.62 90 ALA A N 1
ATOM 784 C CA . ALA A 1 90 ? -8.678 -0.838 6.581 1.00 96.62 90 ALA A CA 1
ATOM 785 C C . ALA A 1 90 ? -9.991 -0.102 6.280 1.00 96.62 90 ALA A C 1
ATOM 787 O O . ALA A 1 90 ? -10.781 -0.554 5.457 1.00 96.62 90 ALA A O 1
ATOM 788 N N . LEU A 1 91 ? -10.179 1.066 6.905 1.00 96.19 91 LEU A N 1
ATOM 789 C CA . LEU A 1 91 ? -11.359 1.903 6.694 1.00 96.19 91 LEU A CA 1
ATOM 790 C C . LEU A 1 91 ? -11.388 2.480 5.278 1.00 96.19 91 LEU A C 1
ATOM 792 O O . LEU A 1 91 ? -12.437 2.500 4.652 1.00 96.19 91 LEU A O 1
ATOM 796 N N . TRP A 1 92 ? -10.239 2.902 4.746 1.00 97.75 92 TRP A N 1
ATOM 797 C CA . TRP A 1 92 ? -10.154 3.389 3.368 1.00 97.75 92 TRP A CA 1
ATOM 798 C C . TRP A 1 92 ? -10.451 2.307 2.335 1.00 97.75 92 TRP A C 1
ATOM 800 O O . TRP A 1 92 ? -11.162 2.580 1.379 1.00 97.75 92 TRP A O 1
ATOM 810 N N . LEU A 1 93 ? -9.950 1.087 2.535 1.00 98.44 93 LEU A N 1
ATOM 811 C CA . LEU A 1 93 ? -10.256 -0.044 1.664 1.00 98.44 93 LEU A CA 1
ATOM 812 C C . LEU A 1 93 ? -11.758 -0.374 1.689 1.00 98.44 93 LEU A C 1
ATOM 814 O O . LEU A 1 93 ? -12.342 -0.627 0.639 1.00 98.44 93 LEU A O 1
ATOM 818 N N . HIS A 1 94 ? -12.386 -0.345 2.867 1.00 98.38 94 HIS A N 1
ATOM 819 C CA . HIS A 1 94 ? -13.831 -0.549 3.007 1.00 98.38 94 HIS A CA 1
ATOM 820 C C . HIS A 1 94 ? -14.643 0.578 2.348 1.00 98.38 94 HIS A C 1
ATOM 822 O O . HIS A 1 94 ? -15.564 0.299 1.584 1.00 98.38 94 HIS A O 1
ATOM 828 N N . GLU A 1 95 ? -14.266 1.842 2.558 1.00 98.00 95 GLU A N 1
ATOM 829 C CA . GLU A 1 95 ? -14.904 3.007 1.924 1.00 98.00 95 GLU A CA 1
ATOM 830 C C . GLU A 1 95 ? -14.758 2.955 0.393 1.00 98.00 95 GLU A C 1
ATOM 832 O O . GLU A 1 95 ? -15.743 3.124 -0.320 1.00 98.00 95 GLU A O 1
ATOM 837 N N . ALA A 1 96 ? -13.569 2.620 -0.121 1.00 98.44 96 ALA A N 1
ATOM 838 C CA . ALA A 1 96 ? -13.329 2.442 -1.552 1.00 98.44 96 ALA A CA 1
ATOM 839 C C . ALA A 1 96 ? -14.160 1.291 -2.143 1.00 98.44 96 ALA A C 1
ATOM 841 O O . ALA A 1 96 ? -14.710 1.431 -3.233 1.00 98.44 96 ALA A O 1
ATOM 842 N N . ALA A 1 97 ? -14.299 0.170 -1.428 1.00 98.56 97 ALA A N 1
ATOM 843 C CA . ALA A 1 97 ? -15.162 -0.930 -1.857 1.00 98.56 97 ALA A CA 1
ATOM 844 C C . ALA A 1 97 ? -16.633 -0.497 -1.952 1.00 98.56 97 ALA A C 1
ATOM 846 O O . ALA A 1 97 ? -17.293 -0.805 -2.941 1.00 98.56 97 ALA A O 1
ATOM 847 N N . ASN A 1 98 ? -17.122 0.273 -0.975 1.00 98.50 98 ASN A N 1
ATOM 848 C CA . ASN A 1 98 ? -18.471 0.839 -1.005 1.00 98.50 98 ASN A CA 1
ATOM 849 C C . ASN A 1 98 ? -18.671 1.811 -2.174 1.00 98.50 98 ASN A C 1
ATOM 851 O O . ASN A 1 98 ? -19.692 1.737 -2.851 1.00 98.50 98 ASN A O 1
ATOM 855 N N . GLN A 1 99 ? -17.698 2.687 -2.448 1.00 98.38 99 GLN A N 1
ATOM 856 C CA . GLN A 1 99 ? -17.742 3.593 -3.602 1.00 98.38 99 GLN A CA 1
ATOM 857 C C . GLN A 1 99 ? -17.830 2.822 -4.927 1.00 98.38 99 GLN A C 1
ATOM 859 O O . GLN A 1 99 ? -18.628 3.181 -5.788 1.00 98.38 99 GLN A O 1
ATOM 864 N N . ILE A 1 100 ? -17.051 1.746 -5.081 1.00 98.44 100 ILE A N 1
ATOM 865 C CA . ILE A 1 100 ? -17.056 0.929 -6.302 1.00 98.44 100 ILE A CA 1
ATOM 866 C C . ILE A 1 100 ? -18.387 0.188 -6.472 1.00 98.44 100 ILE A C 1
ATOM 868 O O . ILE A 1 100 ? -18.953 0.218 -7.559 1.00 98.44 100 ILE A O 1
ATOM 872 N N . VAL A 1 101 ? -18.900 -0.449 -5.413 1.00 98.31 101 VAL A N 1
ATOM 873 C CA . VAL A 1 101 ? -20.184 -1.171 -5.465 1.00 98.31 101 VAL A CA 1
ATOM 874 C C . VAL A 1 101 ? -21.336 -0.212 -5.755 1.00 98.31 101 VAL A C 1
ATOM 876 O O . VAL A 1 101 ? -22.179 -0.519 -6.587 1.00 98.31 101 VAL A O 1
ATOM 879 N N . LYS A 1 102 ? -21.344 0.974 -5.131 1.00 97.81 102 LYS A N 1
ATOM 880 C CA . LYS A 1 102 ? -22.359 2.008 -5.374 1.00 97.81 102 LYS A CA 1
ATOM 881 C C . LYS A 1 102 ? -22.372 2.496 -6.826 1.00 97.81 102 LYS A C 1
ATOM 883 O O . LYS A 1 102 ? -23.434 2.819 -7.340 1.00 97.81 102 LYS A O 1
ATOM 888 N N . ASN A 1 103 ? -21.206 2.575 -7.461 1.00 95.06 103 ASN A N 1
ATOM 889 C CA . ASN A 1 103 ? -21.078 3.020 -8.848 1.00 95.06 103 ASN A CA 1
ATOM 890 C C . ASN A 1 103 ? -21.273 1.880 -9.867 1.00 95.06 103 ASN A C 1
ATOM 892 O O . ASN A 1 103 ? -21.130 2.126 -11.061 1.00 95.06 103 ASN A O 1
ATOM 896 N N . GLU A 1 104 ? -21.518 0.645 -9.406 1.00 93.56 104 GLU A N 1
ATOM 897 C CA . GLU A 1 104 ? -21.736 -0.572 -10.210 1.00 93.56 104 GLU A CA 1
ATOM 898 C C . GLU A 1 104 ? -20.631 -0.900 -11.236 1.00 93.56 104 GLU A C 1
ATOM 900 O O . GLU A 1 104 ? -20.782 -1.772 -12.089 1.00 93.56 104 GLU A O 1
ATOM 905 N N . ASN A 1 105 ? -19.477 -0.239 -11.147 1.00 91.38 105 ASN A N 1
ATOM 906 C CA . ASN A 1 105 ? -18.370 -0.424 -12.072 1.00 91.38 105 ASN A CA 1
ATOM 907 C C . ASN A 1 105 ? -17.027 -0.208 -11.375 1.00 91.38 105 ASN A C 1
ATOM 909 O O . ASN A 1 105 ? -16.828 0.756 -10.634 1.00 91.38 105 ASN A O 1
ATOM 913 N N . PHE A 1 106 ? -16.069 -1.089 -11.665 1.00 97.12 106 PHE A N 1
ATOM 914 C CA . PHE A 1 106 ? -14.703 -0.933 -11.180 1.00 97.12 106 PHE A CA 1
ATOM 915 C C . PHE A 1 106 ? -13.966 0.116 -12.033 1.00 97.12 106 PHE A C 1
ATOM 917 O O . PHE A 1 106 ? -13.845 -0.093 -13.242 1.00 97.12 106 PHE A O 1
ATOM 924 N N . PRO A 1 107 ? -13.423 1.198 -11.440 1.00 97.44 107 PRO A N 1
ATOM 925 C CA . PRO A 1 107 ? -12.716 2.254 -12.163 1.00 97.44 107 PRO A CA 1
ATOM 926 C C . PRO A 1 107 ? -11.592 1.757 -13.077 1.00 97.44 107 PRO A C 1
ATOM 928 O O . PRO A 1 107 ? -10.760 0.939 -12.671 1.00 97.44 107 PRO A O 1
ATOM 931 N N . LYS A 1 108 ? -11.531 2.295 -14.300 1.00 96.81 108 LYS A N 1
ATOM 932 C CA . LYS A 1 108 ? -10.544 1.898 -15.326 1.00 96.81 108 LYS A CA 1
ATOM 933 C C . LYS A 1 108 ? -9.659 3.048 -15.791 1.00 96.81 108 LYS A C 1
ATOM 935 O O . LYS A 1 108 ? -8.799 2.854 -16.647 1.00 96.81 108 LYS A O 1
ATOM 940 N N . THR A 1 109 ? -9.810 4.228 -15.200 1.00 98.06 109 THR A N 1
ATOM 941 C CA . THR A 1 109 ? -8.944 5.379 -15.462 1.00 98.06 109 THR A CA 1
ATOM 942 C C . THR A 1 109 ? -8.227 5.844 -14.198 1.00 98.06 109 THR A C 1
ATOM 944 O O . THR A 1 109 ? -8.666 5.610 -13.071 1.00 98.06 109 THR A O 1
ATOM 947 N N . ILE A 1 110 ? -7.100 6.543 -14.376 1.00 98.25 110 ILE A N 1
ATOM 948 C CA . ILE A 1 110 ? -6.352 7.129 -13.252 1.00 98.25 110 ILE A CA 1
ATOM 949 C C . ILE A 1 110 ? -7.236 8.119 -12.489 1.00 98.25 110 ILE A C 1
ATOM 951 O O . ILE A 1 110 ? -7.176 8.155 -11.265 1.00 98.25 110 ILE A O 1
ATOM 955 N N . LYS A 1 111 ? -8.038 8.917 -13.207 1.00 98.00 111 LYS A N 1
ATOM 956 C CA . LYS A 1 111 ? -8.921 9.927 -12.618 1.00 98.00 111 LYS A CA 1
ATOM 957 C C . LYS A 1 111 ? -9.943 9.274 -11.688 1.00 98.00 111 LYS A C 1
ATOM 959 O O . LYS A 1 111 ? -9.921 9.563 -10.501 1.00 98.00 111 LYS A O 1
ATOM 964 N N . GLU A 1 112 ? -10.723 8.323 -12.195 1.00 97.88 112 GLU A N 1
ATOM 965 C CA . GLU A 1 112 ? -11.740 7.621 -11.399 1.00 97.88 112 GLU A CA 1
ATOM 966 C C . GLU A 1 112 ? -11.124 6.870 -10.207 1.00 97.88 112 GLU A C 1
ATOM 968 O O . GLU A 1 112 ? -11.669 6.881 -9.108 1.00 97.88 112 GLU A O 1
ATOM 973 N N . LEU A 1 113 ? -9.958 6.235 -10.390 1.00 98.38 113 LEU A N 1
ATOM 974 C CA . LEU A 1 113 ? -9.270 5.562 -9.285 1.00 98.38 113 LEU A CA 1
ATOM 975 C C . LEU A 1 113 ? -8.809 6.547 -8.209 1.00 98.38 113 LEU A C 1
ATOM 977 O O . LEU A 1 113 ? -8.812 6.189 -7.038 1.00 98.38 113 LEU A O 1
ATOM 981 N N . ARG A 1 114 ? -8.406 7.768 -8.578 1.00 97.94 114 ARG A N 1
ATOM 982 C CA . ARG A 1 114 ? -7.991 8.810 -7.625 1.00 97.94 114 ARG A CA 1
ATOM 983 C C . ARG A 1 114 ? -9.149 9.398 -6.821 1.00 97.94 114 ARG A C 1
ATOM 985 O O . ARG A 1 114 ? -8.884 9.976 -5.770 1.00 97.94 114 ARG A O 1
ATOM 992 N N . ASP A 1 115 ? -10.384 9.229 -7.282 1.00 97.62 115 ASP A N 1
ATOM 993 C CA . ASP A 1 115 ? -11.581 9.637 -6.541 1.00 97.62 115 ASP A CA 1
ATOM 994 C C . ASP A 1 115 ? -11.931 8.633 -5.424 1.00 97.62 115 ASP A C 1
ATOM 996 O O . ASP A 1 115 ? -12.667 8.953 -4.484 1.00 97.62 115 ASP A O 1
ATOM 1000 N N . LEU A 1 116 ? -11.361 7.421 -5.475 1.00 98.12 116 LEU A N 1
ATOM 1001 C CA . LEU A 1 116 ? -11.522 6.427 -4.422 1.00 98.12 116 LEU A CA 1
ATOM 1002 C C . LEU A 1 116 ? -10.729 6.786 -3.164 1.00 98.12 116 LEU A C 1
ATOM 1004 O O . LEU A 1 116 ? -9.570 7.219 -3.201 1.00 98.12 116 LEU A O 1
ATOM 1008 N N . LYS A 1 117 ? -11.328 6.506 -2.006 1.00 97.31 117 LYS A N 1
ATOM 1009 C CA . LYS A 1 117 ? -10.695 6.763 -0.717 1.00 97.31 117 LYS A CA 1
ATOM 1010 C C . LYS A 1 117 ? -9.368 6.019 -0.581 1.00 97.31 117 LYS A C 1
ATOM 1012 O O . LYS A 1 117 ? -9.297 4.811 -0.755 1.00 97.31 117 LYS A O 1
ATOM 1017 N N . GLY A 1 118 ? -8.313 6.733 -0.186 1.00 95.50 118 GLY A N 1
ATOM 1018 C CA . GLY A 1 118 ? -7.003 6.135 0.102 1.00 95.50 118 GLY A CA 1
ATOM 1019 C C . GLY A 1 118 ? -6.188 5.744 -1.136 1.00 95.50 118 GLY A C 1
ATOM 1020 O O . GLY A 1 118 ? -5.101 5.182 -0.982 1.00 95.50 118 GLY A O 1
ATOM 1021 N N . ILE A 1 119 ? -6.660 6.067 -2.345 1.00 97.69 119 ILE A N 1
ATOM 1022 C CA . ILE A 1 119 ? -5.935 5.830 -3.592 1.00 97.69 119 ILE A CA 1
ATOM 1023 C C . ILE A 1 119 ? -5.208 7.103 -4.036 1.00 97.69 119 ILE A C 1
ATOM 1025 O O . ILE A 1 119 ? -5.796 8.088 -4.466 1.00 97.69 119 ILE A O 1
ATOM 1029 N N . GLY A 1 120 ? -3.878 7.075 -3.930 1.00 96.00 120 GLY A N 1
ATOM 1030 C CA . GLY A 1 120 ? -3.006 8.157 -4.388 1.00 96.00 120 GLY A CA 1
ATOM 1031 C C . GLY A 1 120 ? -2.507 7.999 -5.835 1.00 96.00 120 GLY A C 1
ATOM 1032 O O . GLY A 1 120 ? -2.876 7.051 -6.540 1.00 96.00 120 GLY A O 1
ATOM 1033 N N . PRO A 1 121 ? -1.588 8.884 -6.275 1.00 95.06 121 PRO A N 1
ATOM 1034 C CA . PRO A 1 121 ? -0.999 8.841 -7.618 1.00 95.06 121 PRO A CA 1
ATOM 1035 C C . PRO A 1 121 ? -0.317 7.508 -7.958 1.00 95.06 121 PRO A C 1
ATOM 1037 O O . PRO A 1 121 ? -0.492 6.990 -9.055 1.00 95.06 121 PRO A O 1
ATOM 1040 N N . TYR A 1 122 ? 0.417 6.920 -7.008 1.00 96.00 122 TYR A N 1
ATOM 1041 C CA . TYR A 1 122 ? 1.049 5.614 -7.209 1.00 96.00 122 TYR A CA 1
ATOM 1042 C C . TYR A 1 122 ? 0.009 4.491 -7.332 1.00 96.00 122 TYR A C 1
ATOM 1044 O O . TYR A 1 122 ? 0.030 3.738 -8.303 1.00 96.00 122 TYR A O 1
ATOM 1052 N N . ALA A 1 123 ? -0.909 4.393 -6.362 1.00 97.06 123 ALA A N 1
ATOM 1053 C CA . ALA A 1 123 ? -1.847 3.276 -6.259 1.00 97.06 123 ALA A CA 1
ATOM 1054 C C . ALA A 1 123 ? -2.826 3.230 -7.442 1.00 97.06 123 ALA A C 1
ATOM 1056 O O . ALA A 1 123 ? -3.073 2.155 -7.976 1.00 97.06 123 ALA A O 1
ATOM 1057 N N . SER A 1 124 ? -3.313 4.385 -7.909 1.00 98.19 124 SER A N 1
ATOM 1058 C CA . SER A 1 124 ? -4.173 4.458 -9.102 1.00 98.19 124 SER A CA 1
ATOM 1059 C C . SER A 1 124 ? -3.490 3.859 -10.335 1.00 98.19 124 SER A C 1
ATOM 1061 O O . SER A 1 124 ? -4.077 3.045 -11.039 1.00 98.19 124 SER A O 1
ATOM 1063 N N . ARG A 1 125 ? -2.214 4.178 -10.568 1.00 98.44 125 ARG A N 1
ATOM 1064 C CA . ARG A 1 125 ? -1.445 3.608 -11.686 1.00 98.44 125 ARG A CA 1
ATOM 1065 C C . ARG A 1 125 ? -1.122 2.132 -11.454 1.00 98.44 125 ARG A C 1
ATOM 1067 O O . ARG A 1 125 ? -1.270 1.335 -12.372 1.00 98.44 125 ARG A O 1
ATOM 1074 N N . SER A 1 126 ? -0.744 1.764 -10.228 1.00 98.06 126 SER A N 1
ATOM 1075 C CA . SER A 1 126 ? -0.436 0.381 -9.835 1.00 98.06 126 SER A CA 1
ATOM 1076 C C . SER A 1 126 ? -1.614 -0.565 -10.097 1.00 98.06 126 SER A C 1
ATOM 1078 O O . SER A 1 126 ? -1.446 -1.611 -10.720 1.00 98.06 126 SER A O 1
ATOM 1080 N N . ILE A 1 127 ? -2.832 -0.159 -9.722 1.00 98.56 127 ILE A N 1
ATOM 1081 C CA . ILE A 1 127 ? -4.056 -0.932 -9.975 1.00 98.56 127 ILE A CA 1
ATOM 1082 C C . ILE A 1 127 ? -4.262 -1.147 -11.478 1.00 98.56 127 ILE A C 1
ATOM 1084 O O . ILE A 1 127 ? -4.492 -2.280 -11.895 1.00 98.56 127 ILE A O 1
ATOM 1088 N N . LEU A 1 128 ? -4.122 -0.102 -12.303 1.00 98.62 128 LEU A N 1
ATOM 1089 C CA . LEU A 1 128 ? -4.269 -0.223 -13.759 1.00 98.62 128 LEU A CA 1
ATOM 1090 C C . LEU A 1 128 ? -3.234 -1.159 -14.385 1.00 98.62 128 LEU A C 1
ATOM 1092 O O . LEU A 1 128 ? -3.563 -1.998 -15.223 1.00 98.62 128 LEU A O 1
ATOM 1096 N N . ILE A 1 129 ? -1.988 -1.059 -13.931 1.00 98.56 129 ILE A N 1
ATOM 1097 C CA . ILE A 1 129 ? -0.889 -1.907 -14.387 1.00 98.56 129 ILE A CA 1
ATOM 1098 C C . ILE A 1 129 ? -1.163 -3.371 -14.030 1.00 98.56 129 ILE A C 1
ATOM 1100 O O . ILE A 1 129 ? -1.129 -4.247 -14.893 1.00 98.56 129 ILE A O 1
ATOM 1104 N N . PHE A 1 130 ? -1.461 -3.669 -12.766 1.00 98.44 130 PHE A N 1
ATOM 1105 C CA . PHE A 1 130 ? -1.554 -5.057 -12.323 1.00 98.44 130 PHE A CA 1
ATOM 1106 C C . PHE A 1 130 ? -2.892 -5.712 -12.673 1.00 98.44 130 PHE A C 1
ATOM 1108 O O . PHE A 1 130 ? -2.892 -6.869 -13.093 1.00 98.44 130 PHE A O 1
ATOM 1115 N N . ALA A 1 131 ? -4.013 -4.994 -12.607 1.00 98.25 131 ALA A N 1
ATOM 1116 C CA . ALA A 1 131 ? -5.319 -5.546 -12.964 1.00 98.25 131 ALA A CA 1
ATOM 1117 C C . ALA A 1 131 ? -5.545 -5.569 -14.483 1.00 98.25 131 ALA A C 1
ATOM 1119 O O . ALA A 1 131 ? -5.928 -6.601 -15.031 1.00 98.25 131 ALA A O 1
ATOM 1120 N N . PHE A 1 132 ? -5.214 -4.486 -15.190 1.00 97.94 132 PHE A N 1
ATOM 1121 C CA . PHE A 1 132 ? -5.594 -4.306 -16.597 1.00 97.94 132 PHE A CA 1
ATOM 1122 C C . PHE A 1 132 ? -4.419 -4.326 -17.583 1.00 97.94 132 PHE A C 1
ATOM 1124 O O . PHE A 1 132 ? -4.646 -4.222 -18.783 1.00 97.94 132 PHE A O 1
ATOM 1131 N N . ASN A 1 133 ? -3.175 -4.483 -17.109 1.00 97.69 133 ASN A N 1
ATOM 1132 C CA . ASN A 1 133 ? -1.967 -4.403 -17.943 1.00 97.69 133 ASN A CA 1
ATOM 1133 C C . ASN A 1 133 ? -1.913 -3.115 -18.785 1.00 97.69 133 ASN A C 1
ATOM 1135 O O . ASN A 1 133 ? -1.376 -3.112 -19.891 1.00 97.69 133 ASN A O 1
ATOM 1139 N N . SER A 1 134 ? -2.483 -2.016 -18.275 1.00 97.75 134 SER A N 1
ATOM 1140 C CA . SER A 1 134 ? -2.493 -0.741 -18.990 1.00 97.75 134 SER A CA 1
ATOM 1141 C C . SER A 1 134 ? -1.063 -0.305 -19.308 1.00 97.75 134 SER A C 1
ATOM 1143 O O . SER A 1 134 ? -0.183 -0.377 -18.445 1.00 97.75 134 SER A O 1
ATOM 1145 N N . ASN A 1 135 ? -0.836 0.169 -20.536 1.00 97.31 135 ASN A N 1
ATOM 1146 C CA . ASN A 1 135 ? 0.480 0.566 -21.041 1.00 97.31 135 ASN A CA 1
ATOM 1147 C C . ASN A 1 135 ? 0.946 1.916 -20.454 1.00 97.31 135 ASN A C 1
ATOM 1149 O O . ASN A 1 135 ? 1.129 2.902 -21.161 1.00 97.31 135 ASN A O 1
ATOM 1153 N N . ILE A 1 136 ? 1.085 1.968 -19.129 1.00 97.75 136 ILE A N 1
ATOM 1154 C CA . ILE A 1 136 ? 1.521 3.123 -18.344 1.00 97.75 136 ILE A CA 1
ATOM 1155 C C . ILE A 1 136 ? 2.604 2.699 -17.348 1.00 97.75 136 ILE A C 1
ATOM 1157 O O . ILE A 1 136 ? 2.620 1.554 -16.900 1.00 97.75 136 ILE A O 1
ATOM 1161 N N . ALA A 1 137 ? 3.487 3.627 -16.969 1.00 98.06 137 ALA A N 1
ATOM 1162 C CA . ALA A 1 137 ? 4.494 3.410 -15.927 1.00 98.06 137 ALA A CA 1
ATOM 1163 C C . ALA A 1 137 ? 4.041 3.937 -14.560 1.00 98.06 137 ALA A C 1
ATOM 1165 O O . ALA A 1 137 ? 3.247 4.870 -14.505 1.00 98.06 137 ALA A O 1
ATOM 1166 N N . THR A 1 138 ? 4.568 3.410 -13.458 1.00 97.75 138 THR A N 1
ATOM 1167 C CA . THR A 1 138 ? 4.492 4.021 -12.119 1.00 97.75 138 THR A CA 1
ATOM 1168 C C . THR A 1 138 ? 5.861 3.968 -11.449 1.00 97.75 138 THR A C 1
ATOM 1170 O O . THR A 1 138 ? 6.693 3.137 -11.807 1.00 97.75 138 THR A O 1
ATOM 1173 N N . VAL A 1 139 ? 6.116 4.850 -10.483 1.00 97.00 139 VAL A N 1
ATOM 1174 C CA . VAL A 1 139 ? 7.413 4.944 -9.801 1.00 97.00 139 VAL A CA 1
ATOM 1175 C C . VAL A 1 139 ? 7.201 4.901 -8.293 1.00 97.00 139 VAL A C 1
ATOM 1177 O O . VAL A 1 139 ? 6.563 5.781 -7.720 1.00 97.00 139 VAL A O 1
ATOM 1180 N N . ASP A 1 140 ? 7.752 3.877 -7.642 1.00 93.88 140 ASP A N 1
ATOM 1181 C CA . ASP A 1 140 ? 7.920 3.830 -6.190 1.00 93.88 140 ASP A CA 1
ATOM 1182 C C . ASP A 1 140 ? 9.380 4.133 -5.800 1.00 93.88 140 ASP A C 1
ATOM 1184 O O . ASP A 1 140 ? 10.244 4.439 -6.627 1.00 93.88 140 ASP A O 1
ATOM 1188 N N . THR A 1 141 ? 9.691 4.010 -4.508 1.00 91.94 141 THR A N 1
ATOM 1189 C CA . THR A 1 141 ? 11.065 4.188 -4.010 1.00 91.94 141 THR A CA 1
ATOM 1190 C C . THR A 1 141 ? 12.049 3.163 -4.593 1.00 91.94 141 THR A C 1
ATOM 1192 O O . THR A 1 141 ? 13.243 3.457 -4.688 1.00 91.94 141 THR A O 1
ATOM 1195 N N . ASN A 1 142 ? 11.591 1.965 -4.978 1.00 93.44 142 ASN A N 1
ATOM 1196 C CA . ASN A 1 142 ? 12.441 0.954 -5.604 1.00 93.44 142 ASN A CA 1
ATOM 1197 C C . ASN A 1 142 ? 12.748 1.310 -7.054 1.00 93.44 142 ASN A C 1
ATOM 1199 O O . ASN A 1 142 ? 13.916 1.332 -7.422 1.00 93.44 142 ASN A O 1
ATOM 1203 N N . ILE A 1 143 ? 11.733 1.659 -7.839 1.00 96.88 143 ILE A N 1
ATOM 1204 C CA . ILE A 1 143 ? 11.877 2.055 -9.238 1.00 96.88 143 ILE A CA 1
ATOM 1205 C C . ILE A 1 143 ? 12.730 3.316 -9.335 1.00 96.88 143 ILE A C 1
ATOM 1207 O O . ILE A 1 143 ? 13.705 3.302 -10.076 1.00 96.88 143 ILE A O 1
ATOM 1211 N N . ARG A 1 144 ? 12.485 4.349 -8.512 1.00 97.06 144 ARG A N 1
ATOM 1212 C CA . ARG A 1 144 ? 13.361 5.536 -8.456 1.00 97.06 144 ARG A CA 1
ATOM 1213 C C . ARG A 1 144 ? 14.827 5.142 -8.264 1.00 97.06 144 ARG A C 1
ATOM 1215 O O . ARG A 1 144 ? 15.704 5.644 -8.957 1.00 97.06 144 ARG A O 1
ATOM 1222 N N . ARG A 1 145 ? 15.100 4.244 -7.318 1.00 97.19 145 ARG A N 1
ATOM 1223 C CA . ARG A 1 145 ? 16.463 3.796 -7.018 1.00 97.19 145 ARG A CA 1
ATOM 1224 C C . ARG A 1 145 ? 17.094 3.029 -8.178 1.00 97.19 145 ARG A C 1
ATOM 1226 O O . ARG A 1 145 ? 18.274 3.224 -8.433 1.00 97.19 145 ARG A O 1
ATOM 1233 N N . ILE A 1 146 ? 16.319 2.200 -8.879 1.00 98.00 146 ILE A N 1
ATOM 1234 C CA . ILE A 1 146 ? 16.772 1.508 -10.092 1.00 98.00 146 ILE A CA 1
ATOM 1235 C C . ILE A 1 146 ? 17.124 2.529 -11.175 1.00 98.00 146 ILE A C 1
ATOM 1237 O O . ILE A 1 146 ? 18.210 2.452 -11.732 1.00 98.00 146 ILE A O 1
ATOM 1241 N N . LEU A 1 147 ? 16.258 3.515 -11.429 1.00 98.12 147 LEU A N 1
ATOM 1242 C CA . LEU A 1 147 ? 16.505 4.548 -12.441 1.00 98.12 147 LEU A CA 1
ATOM 1243 C C . LEU A 1 147 ? 17.797 5.328 -12.168 1.00 98.12 147 LEU A C 1
ATOM 1245 O O . LEU A 1 147 ? 18.543 5.617 -13.099 1.00 98.12 147 LEU A O 1
ATOM 1249 N N . ILE A 1 148 ? 18.087 5.630 -10.902 1.00 97.62 148 ILE A N 1
ATOM 1250 C CA . ILE A 1 148 ? 19.328 6.311 -10.511 1.00 97.62 148 ILE A CA 1
ATOM 1251 C C . ILE A 1 148 ? 20.537 5.381 -10.673 1.00 97.62 148 ILE A C 1
ATOM 1253 O O . ILE A 1 148 ? 21.507 5.738 -11.332 1.00 97.62 148 ILE A O 1
ATOM 1257 N N . ALA A 1 149 ? 20.470 4.169 -10.116 1.00 97.00 149 ALA A N 1
ATOM 1258 C CA . ALA A 1 149 ? 21.576 3.211 -10.146 1.00 97.00 149 ALA A CA 1
ATOM 1259 C C . ALA A 1 149 ? 21.951 2.751 -11.567 1.00 97.00 149 ALA A C 1
ATOM 1261 O O . ALA A 1 149 ? 23.097 2.399 -11.819 1.00 97.00 149 ALA A O 1
ATOM 1262 N N . GLU A 1 150 ? 20.993 2.751 -12.491 1.00 96.38 150 GLU A N 1
ATOM 1263 C CA . GLU A 1 150 ? 21.190 2.383 -13.898 1.00 96.38 150 GLU A CA 1
ATOM 1264 C C . GLU A 1 150 ? 21.517 3.610 -14.782 1.00 96.38 150 GLU A C 1
ATOM 1266 O O . GLU A 1 150 ? 21.604 3.509 -16.008 1.00 96.38 150 GLU A O 1
ATOM 1271 N N . GLY A 1 151 ? 21.716 4.787 -14.172 1.00 96.06 151 GLY A N 1
ATOM 1272 C CA . GLY A 1 151 ? 22.175 5.999 -14.853 1.00 96.06 151 GLY A CA 1
ATOM 1273 C C . GLY A 1 151 ? 21.137 6.625 -15.788 1.00 96.06 151 GLY A C 1
ATOM 1274 O O . GLY A 1 151 ? 21.500 7.177 -16.831 1.00 96.06 151 GLY A O 1
ATOM 1275 N N . PHE A 1 152 ? 19.850 6.496 -15.461 1.00 97.50 152 PHE A N 1
ATOM 1276 C CA . PHE A 1 152 ? 18.744 7.168 -16.155 1.00 97.50 152 PHE A CA 1
ATOM 1277 C C . PHE A 1 152 ? 18.256 8.422 -15.425 1.00 97.50 152 PHE A C 1
ATOM 1279 O O . PHE A 1 152 ? 17.673 9.296 -16.057 1.00 97.50 152 PHE A O 1
ATOM 1286 N N . ALA A 1 153 ? 18.488 8.517 -14.116 1.00 97.62 153 ALA A N 1
ATOM 1287 C CA . ALA A 1 153 ? 18.077 9.640 -13.281 1.00 97.62 153 ALA A CA 1
ATOM 1288 C C . ALA A 1 153 ? 19.165 10.006 -12.262 1.00 97.62 153 ALA A C 1
ATOM 1290 O O . ALA A 1 153 ? 20.121 9.259 -12.057 1.00 97.62 153 ALA A O 1
ATOM 1291 N N . ARG A 1 154 ? 18.995 11.148 -11.598 1.00 97.00 154 ARG A N 1
ATOM 1292 C CA . ARG A 1 154 ? 19.807 11.596 -10.460 1.00 97.00 154 ARG A CA 1
ATOM 1293 C C . ARG A 1 154 ? 18.948 11.651 -9.193 1.00 97.00 154 ARG A C 1
ATOM 1295 O O . ARG A 1 154 ? 17.727 11.489 -9.252 1.00 97.00 154 ARG A O 1
ATOM 1302 N N . GLU A 1 155 ? 19.555 11.831 -8.022 1.00 95.38 155 GLU A N 1
ATOM 1303 C CA . GLU A 1 155 ? 18.794 11.817 -6.764 1.00 95.38 155 GLU A CA 1
ATOM 1304 C C . GLU A 1 155 ? 17.776 12.974 -6.677 1.00 95.38 155 GLU A C 1
ATOM 1306 O O . GLU A 1 155 ? 16.658 12.808 -6.161 1.00 95.38 155 GLU A O 1
ATOM 1311 N N . GLU A 1 156 ? 18.136 14.115 -7.249 1.00 95.56 156 GLU A N 1
ATOM 1312 C CA . GLU A 1 156 ? 17.366 15.350 -7.341 1.00 95.56 156 GLU A CA 1
ATOM 1313 C C . GLU A 1 156 ? 16.255 15.324 -8.406 1.00 95.56 156 GLU A C 1
ATOM 1315 O O . GLU A 1 156 ? 15.363 16.165 -8.357 1.00 95.56 156 GLU A O 1
ATOM 1320 N N . THR A 1 157 ? 16.245 14.348 -9.326 1.00 97.62 157 THR A N 1
ATOM 1321 C CA . THR A 1 157 ? 15.254 14.262 -10.418 1.00 97.62 157 THR A CA 1
ATOM 1322 C C . THR A 1 157 ? 13.823 14.256 -9.881 1.00 97.62 157 THR A C 1
ATOM 1324 O O . THR A 1 157 ? 13.486 13.412 -9.051 1.00 97.62 157 THR A O 1
ATOM 1327 N N . SER A 1 158 ? 12.963 15.167 -10.341 1.00 96.94 158 SER A N 1
ATOM 1328 C CA . SER A 1 158 ? 11.607 15.329 -9.797 1.00 96.94 158 SER A CA 1
ATOM 1329 C C . SER A 1 158 ? 10.735 14.074 -9.989 1.00 96.94 158 SER A C 1
ATOM 1331 O O . SER A 1 158 ? 11.011 13.233 -10.843 1.00 96.94 158 SER A O 1
ATOM 1333 N N . ASP A 1 159 ? 9.657 13.924 -9.209 1.00 95.62 159 ASP A N 1
ATOM 1334 C CA . ASP A 1 159 ? 8.728 12.788 -9.382 1.00 95.62 159 ASP A CA 1
ATOM 1335 C C . ASP A 1 159 ? 8.062 12.779 -10.767 1.00 95.62 159 ASP A C 1
ATOM 1337 O O . ASP A 1 159 ? 7.779 11.708 -11.307 1.00 95.62 159 ASP A O 1
ATOM 1341 N N . LYS A 1 160 ? 7.853 13.964 -11.357 1.00 97.06 160 LYS A N 1
ATOM 1342 C CA . LYS A 1 160 ? 7.336 14.116 -12.719 1.00 97.06 160 LYS A CA 1
ATOM 1343 C C . LYS A 1 160 ? 8.335 13.564 -13.737 1.00 97.06 160 LYS A C 1
ATOM 1345 O O . LYS A 1 160 ? 7.975 12.684 -14.515 1.00 97.06 160 LYS A O 1
ATOM 1350 N N . ASP A 1 161 ? 9.589 14.002 -13.673 1.00 98.19 161 ASP A N 1
ATOM 1351 C CA . ASP A 1 161 ? 10.617 13.584 -14.634 1.00 98.19 161 ASP A CA 1
ATOM 1352 C C . ASP A 1 161 ? 10.957 12.095 -14.473 1.00 98.19 161 ASP A C 1
ATOM 1354 O O . ASP A 1 161 ? 11.141 11.383 -15.457 1.00 98.19 161 ASP A O 1
ATOM 1358 N N . LEU A 1 162 ? 10.968 11.577 -13.236 1.00 98.31 162 LEU A N 1
ATOM 1359 C CA . LEU A 1 162 ? 11.112 10.139 -12.979 1.00 98.31 162 LEU A CA 1
ATOM 1360 C C . LEU A 1 162 ? 10.007 9.329 -13.666 1.00 98.31 162 LEU A C 1
ATOM 1362 O O . LEU A 1 162 ? 10.280 8.260 -14.214 1.00 98.31 162 LEU A O 1
ATOM 1366 N N . LEU A 1 163 ? 8.765 9.820 -13.640 1.00 98.25 163 LEU A N 1
ATOM 1367 C CA . LEU A 1 163 ? 7.640 9.166 -14.297 1.00 98.25 163 LEU A CA 1
ATOM 1368 C C . LEU A 1 163 ? 7.752 9.228 -15.827 1.00 98.25 163 LEU A C 1
ATOM 1370 O O . LEU A 1 163 ? 7.443 8.239 -16.495 1.00 98.25 163 LEU A O 1
ATOM 1374 N N . GLU A 1 164 ? 8.213 10.348 -16.383 1.00 98.25 164 GLU A N 1
ATOM 1375 C CA . GLU A 1 164 ? 8.474 10.495 -17.821 1.00 98.25 164 GLU A CA 1
ATOM 1376 C C . GLU A 1 164 ? 9.582 9.541 -18.288 1.00 98.25 164 GLU A C 1
ATOM 1378 O O . GLU A 1 164 ? 9.398 8.809 -19.263 1.00 98.25 164 GLU A O 1
ATOM 1383 N N . ILE A 1 165 ? 10.688 9.461 -17.543 1.00 98.44 165 ILE A N 1
ATOM 1384 C CA . ILE A 1 165 ? 11.777 8.506 -17.789 1.00 98.44 165 ILE A CA 1
ATOM 1385 C C . ILE A 1 165 ? 11.249 7.069 -17.724 1.00 98.44 165 ILE A C 1
ATOM 1387 O O . ILE A 1 165 ? 11.477 6.285 -18.644 1.00 98.44 165 ILE A O 1
ATOM 1391 N N . ALA A 1 166 ? 10.505 6.715 -16.671 1.00 98.31 166 ALA A N 1
ATOM 1392 C CA . ALA A 1 166 ? 9.932 5.378 -16.522 1.00 98.31 166 ALA A CA 1
ATOM 1393 C C . ALA A 1 166 ? 8.972 5.022 -17.669 1.00 98.31 166 ALA A C 1
ATOM 1395 O O . ALA A 1 166 ? 8.932 3.871 -18.098 1.00 98.31 166 ALA A O 1
ATOM 1396 N N . THR A 1 167 ? 8.231 6.007 -18.185 1.00 97.94 167 THR A N 1
ATOM 1397 C CA . THR A 1 167 ? 7.323 5.837 -19.328 1.00 97.94 167 THR A CA 1
ATOM 1398 C C . THR A 1 167 ? 8.095 5.569 -20.618 1.00 97.94 167 THR A C 1
ATOM 1400 O O . THR A 1 167 ? 7.718 4.677 -21.367 1.00 97.94 167 THR A O 1
ATOM 1403 N N . GLN A 1 168 ? 9.209 6.264 -20.859 1.00 97.69 168 GLN A N 1
ATOM 1404 C CA . GLN A 1 168 ? 10.065 6.007 -22.025 1.00 97.69 168 GLN A CA 1
ATOM 1405 C C . GLN A 1 168 ? 10.764 4.636 -21.971 1.00 97.69 168 GLN A C 1
ATOM 1407 O O . GLN A 1 168 ? 11.071 4.060 -23.011 1.00 97.69 168 GLN A O 1
ATOM 1412 N N . LEU A 1 169 ? 11.031 4.110 -20.771 1.00 98.12 169 LEU A N 1
ATOM 1413 C CA . LEU A 1 169 ? 11.666 2.800 -20.575 1.00 98.12 169 LEU A CA 1
ATOM 1414 C C . LEU A 1 169 ? 10.679 1.626 -20.626 1.00 98.12 169 LEU A C 1
ATOM 1416 O O . LEU A 1 169 ? 11.114 0.474 -20.653 1.00 98.12 169 LEU A O 1
ATOM 1420 N N . LEU A 1 170 ? 9.372 1.896 -20.623 1.00 98.00 170 LEU A N 1
ATOM 1421 C CA . LEU A 1 170 ? 8.324 0.882 -20.593 1.00 98.00 170 LEU A CA 1
ATOM 1422 C C . LEU A 1 170 ? 8.301 0.069 -21.903 1.00 98.00 170 LEU A C 1
ATOM 1424 O O . LEU A 1 170 ? 8.057 0.640 -22.967 1.00 98.00 170 LEU A O 1
ATOM 1428 N N . PRO A 1 171 ? 8.497 -1.262 -21.861 1.00 96.81 171 PRO A N 1
ATOM 1429 C CA . PRO A 1 171 ? 8.231 -2.114 -23.012 1.00 96.81 171 PRO A CA 1
ATOM 1430 C C . PRO A 1 171 ? 6.729 -2.139 -23.323 1.00 96.81 171 PRO A C 1
ATOM 1432 O O . PRO A 1 171 ? 5.901 -2.354 -22.431 1.00 96.81 171 PRO A O 1
ATOM 1435 N N . LYS A 1 172 ? 6.390 -1.947 -24.602 1.00 93.25 172 LYS A N 1
ATOM 1436 C CA . LYS A 1 172 ? 5.008 -1.933 -25.097 1.00 93.25 172 LYS A CA 1
ATOM 1437 C C . LYS A 1 172 ? 4.267 -3.213 -24.687 1.00 93.25 172 LYS A C 1
ATOM 1439 O O . LYS A 1 172 ? 4.821 -4.304 -24.794 1.00 93.25 172 LYS A O 1
ATOM 1444 N N . ASP A 1 173 ? 3.037 -3.063 -24.194 1.00 93.75 173 ASP A N 1
ATOM 1445 C CA . ASP A 1 173 ? 2.100 -4.143 -23.825 1.00 93.75 173 ASP A CA 1
ATOM 1446 C C . ASP A 1 173 ? 2.594 -5.108 -22.724 1.00 93.75 173 ASP A C 1
ATOM 1448 O O . ASP A 1 173 ? 1.951 -6.112 -22.411 1.00 93.75 173 ASP A O 1
ATOM 1452 N N . ARG A 1 174 ? 3.713 -4.788 -22.065 1.00 97.06 174 ARG A N 1
ATOM 1453 C CA . ARG A 1 174 ? 4.351 -5.629 -21.039 1.00 97.06 174 ARG A CA 1
ATOM 1454 C C . ARG A 1 174 ? 4.392 -4.958 -19.670 1.00 97.06 174 ARG A C 1
ATOM 1456 O O . ARG A 1 174 ? 5.221 -5.315 -18.835 1.00 97.06 174 ARG A O 1
ATOM 1463 N N . SER A 1 175 ? 3.500 -3.999 -19.414 1.00 97.88 175 SER A N 1
ATOM 1464 C CA . SER A 1 175 ? 3.550 -3.173 -18.204 1.00 97.88 175 SER A CA 1
ATOM 1465 C C . SER A 1 175 ? 3.498 -3.986 -16.910 1.00 97.88 175 SER A C 1
ATOM 1467 O O . SER A 1 175 ? 4.327 -3.780 -16.022 1.00 97.88 175 SER A O 1
ATOM 1469 N N . ARG A 1 176 ? 2.598 -4.965 -16.803 1.00 97.94 176 ARG A N 1
ATOM 1470 C CA . ARG A 1 176 ? 2.487 -5.831 -15.621 1.00 97.94 176 ARG A CA 1
ATOM 1471 C C . ARG A 1 176 ? 3.797 -6.563 -15.321 1.00 97.94 176 ARG A C 1
ATOM 1473 O O . ARG A 1 176 ? 4.267 -6.543 -14.182 1.00 97.94 176 ARG A O 1
ATOM 1480 N N . ASP A 1 177 ? 4.380 -7.208 -16.328 1.00 98.12 177 ASP A N 1
ATOM 1481 C CA . ASP A 1 177 ? 5.623 -7.970 -16.171 1.00 98.12 177 ASP A CA 1
ATOM 1482 C C . ASP A 1 177 ? 6.797 -7.045 -15.877 1.00 98.12 177 ASP A C 1
ATOM 1484 O O . ASP A 1 177 ? 7.582 -7.315 -14.972 1.00 98.12 177 ASP A O 1
ATOM 1488 N N . TRP A 1 178 ? 6.873 -5.919 -16.586 1.00 98.62 178 TRP A N 1
ATOM 1489 C CA . TRP A 1 178 ? 7.906 -4.910 -16.403 1.00 98.62 178 TRP A CA 1
ATOM 1490 C C . TRP A 1 178 ? 7.959 -4.400 -14.964 1.00 98.62 178 TRP A C 1
ATOM 1492 O O . TRP A 1 178 ? 9.015 -4.411 -14.332 1.00 98.62 178 TRP A O 1
ATOM 1502 N N . HIS A 1 179 ? 6.811 -4.026 -14.396 1.00 98.50 179 HIS A N 1
ATOM 1503 C CA . HIS A 1 179 ? 6.760 -3.545 -13.018 1.00 98.50 179 HIS A CA 1
ATOM 1504 C C . HIS A 1 179 ? 7.035 -4.665 -12.009 1.00 98.50 179 HIS A C 1
ATOM 1506 O O . HIS A 1 179 ? 7.736 -4.429 -11.025 1.00 98.50 179 HIS A O 1
ATOM 1512 N N . ASN A 1 180 ? 6.574 -5.899 -12.251 1.00 97.75 180 ASN A N 1
ATOM 1513 C CA . ASN A 1 180 ? 6.941 -7.038 -11.404 1.00 97.75 180 ASN A CA 1
ATOM 1514 C C . ASN A 1 180 ? 8.454 -7.309 -11.415 1.00 97.75 180 ASN A C 1
ATOM 1516 O O . ASN A 1 180 ? 9.034 -7.547 -10.349 1.00 97.75 180 ASN A O 1
ATOM 1520 N N . ALA A 1 181 ? 9.083 -7.227 -12.589 1.00 98.25 181 ALA A N 1
ATOM 1521 C CA . ALA A 1 181 ? 10.515 -7.406 -12.775 1.00 98.25 181 ALA A CA 1
ATOM 1522 C C . ALA A 1 181 ? 11.317 -6.311 -12.065 1.00 98.25 181 ALA A C 1
ATOM 1524 O O . ALA A 1 181 ? 12.203 -6.623 -11.268 1.00 98.25 181 ALA A O 1
ATOM 1525 N N . LEU A 1 182 ? 10.950 -5.039 -12.254 1.00 98.25 182 LEU A N 1
ATOM 1526 C CA . LEU A 1 182 ? 11.574 -3.913 -11.557 1.00 98.25 182 LEU A CA 1
ATOM 1527 C C . LEU A 1 182 ? 11.419 -4.025 -10.033 1.00 98.25 182 LEU A C 1
ATOM 1529 O O . LEU A 1 182 ? 12.389 -3.845 -9.300 1.00 98.25 182 LEU A O 1
ATOM 1533 N N . MET A 1 183 ? 10.231 -4.371 -9.530 1.00 95.44 183 MET A N 1
ATOM 1534 C CA . MET A 1 183 ? 10.005 -4.533 -8.089 1.00 95.44 183 MET A CA 1
ATOM 1535 C C . MET A 1 183 ? 10.845 -5.663 -7.481 1.00 95.44 183 MET A C 1
ATOM 1537 O O . MET A 1 183 ? 11.330 -5.529 -6.356 1.00 95.44 183 MET A O 1
ATOM 1541 N N . ASP A 1 184 ? 11.031 -6.779 -8.191 1.00 96.50 184 ASP A N 1
ATOM 1542 C CA . ASP A 1 184 ? 11.908 -7.868 -7.742 1.00 96.50 184 ASP A CA 1
ATOM 1543 C C . ASP A 1 184 ? 13.384 -7.465 -7.809 1.00 96.50 184 ASP A C 1
ATOM 1545 O O . ASP A 1 184 ? 14.117 -7.662 -6.835 1.00 96.50 184 ASP A O 1
ATOM 1549 N N . TYR A 1 185 ? 13.797 -6.826 -8.903 1.00 97.31 185 TYR A N 1
ATOM 1550 C CA . TYR A 1 185 ? 15.164 -6.356 -9.109 1.00 97.31 185 TYR A CA 1
ATOM 1551 C C . TYR A 1 185 ? 15.583 -5.342 -8.040 1.00 97.31 185 TYR A C 1
ATOM 1553 O O . TYR A 1 185 ? 16.621 -5.498 -7.392 1.00 97.31 185 TYR A O 1
ATOM 1561 N N . GLY A 1 186 ? 14.734 -4.350 -7.765 1.00 95.25 186 GLY A N 1
ATOM 1562 C CA . GLY A 1 186 ? 14.962 -3.359 -6.715 1.00 95.25 186 GLY A CA 1
ATOM 1563 C C . GLY A 1 186 ? 14.954 -3.957 -5.309 1.00 95.25 186 GLY A C 1
ATOM 1564 O O . GLY A 1 186 ? 15.702 -3.500 -4.446 1.00 95.25 186 GLY A O 1
ATOM 1565 N N . ALA A 1 187 ? 14.141 -4.986 -5.060 1.00 92.50 187 ALA A N 1
ATOM 1566 C CA . ALA A 1 187 ? 14.064 -5.620 -3.747 1.00 92.50 187 ALA A CA 1
ATOM 1567 C C . ALA A 1 187 ? 15.236 -6.573 -3.449 1.00 92.50 187 ALA A C 1
ATOM 1569 O O . ALA A 1 187 ? 15.580 -6.738 -2.282 1.00 92.50 187 ALA A O 1
ATOM 1570 N N . ILE A 1 188 ? 15.831 -7.208 -4.466 1.00 93.81 188 ILE A N 1
ATOM 1571 C CA . ILE A 1 188 ? 16.855 -8.257 -4.287 1.00 93.81 188 ILE A CA 1
ATOM 1572 C C . ILE A 1 188 ? 18.252 -7.774 -4.703 1.00 93.81 188 ILE A C 1
ATOM 1574 O O . ILE A 1 188 ? 19.234 -7.937 -3.964 1.00 93.81 188 ILE A O 1
ATOM 1578 N N . LYS A 1 189 ? 18.368 -7.197 -5.905 1.00 93.75 189 LYS A N 1
ATOM 1579 C CA . LYS A 1 189 ? 19.658 -6.833 -6.502 1.00 93.75 189 LYS A CA 1
ATOM 1580 C C . LYS A 1 189 ? 20.084 -5.429 -6.099 1.00 93.75 189 LYS A C 1
ATOM 1582 O O . LYS A 1 189 ? 21.193 -5.268 -5.597 1.00 93.75 189 LYS A O 1
ATOM 1587 N N . LEU A 1 190 ? 19.199 -4.447 -6.251 1.00 93.81 190 LEU A N 1
ATOM 1588 C CA . LEU A 1 190 ? 19.487 -3.037 -5.985 1.00 93.81 190 LEU A CA 1
ATOM 15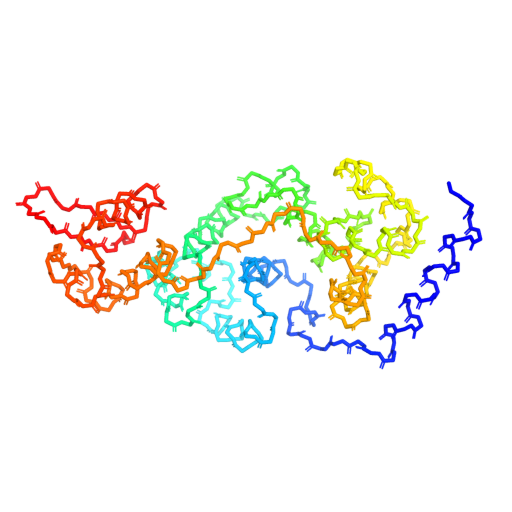89 C C . LEU A 1 190 ? 18.823 -2.562 -4.696 1.00 93.81 190 LEU A C 1
ATOM 1591 O O . LEU A 1 190 ? 17.977 -1.679 -4.716 1.00 93.81 190 LEU A O 1
ATOM 1595 N N . THR A 1 191 ? 19.173 -3.150 -3.554 1.00 90.00 191 THR A N 1
ATOM 1596 C CA . THR A 1 191 ? 18.708 -2.659 -2.241 1.00 90.00 191 THR A CA 1
ATOM 1597 C C . THR A 1 191 ? 19.389 -1.337 -1.879 1.00 90.00 191 THR A C 1
ATOM 1599 O O . THR A 1 191 ? 20.538 -1.140 -2.265 1.00 90.00 191 THR A O 1
ATOM 1602 N N . SER A 1 192 ? 18.760 -0.492 -1.054 1.00 87.81 192 SER A N 1
ATOM 1603 C CA . SER A 1 192 ? 19.361 0.780 -0.607 1.00 87.81 192 SER A CA 1
ATOM 1604 C C . SER A 1 192 ? 20.725 0.618 0.072 1.00 87.81 192 SER A C 1
ATOM 1606 O O . SER A 1 192 ? 21.565 1.498 -0.047 1.00 87.81 192 SER A O 1
ATOM 1608 N N . ILE A 1 193 ? 20.955 -0.507 0.762 1.00 87.94 193 ILE A N 1
ATOM 1609 C CA . ILE A 1 193 ? 22.251 -0.829 1.382 1.00 87.94 193 ILE A CA 1
ATOM 1610 C C . ILE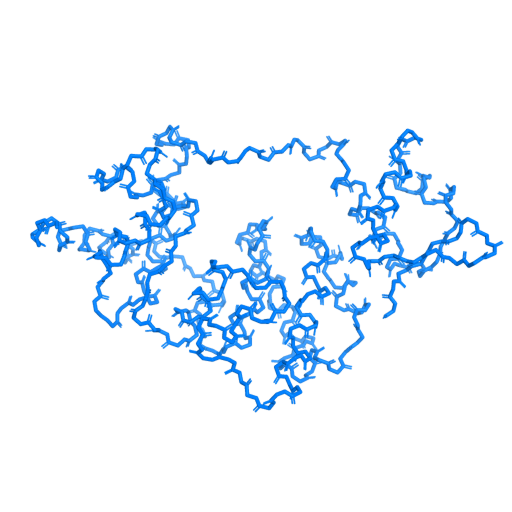 A 1 193 ? 23.319 -1.026 0.301 1.00 87.94 193 ILE A C 1
ATOM 1612 O O . ILE A 1 193 ? 24.371 -0.407 0.363 1.00 87.94 193 ILE A O 1
ATOM 1616 N N . LYS A 1 194 ? 23.024 -1.848 -0.713 1.00 90.88 194 LYS A N 1
ATOM 1617 C CA . LYS A 1 194 ? 23.950 -2.143 -1.818 1.00 90.88 194 LYS A CA 1
ATOM 1618 C C . LYS A 1 194 ? 24.245 -0.927 -2.698 1.00 90.88 194 LYS A C 1
ATOM 1620 O O . LYS A 1 194 ? 25.342 -0.827 -3.222 1.00 90.88 194 LYS A O 1
ATOM 1625 N N . THR A 1 195 ? 23.271 -0.040 -2.898 1.00 91.31 195 THR A N 1
ATOM 1626 C CA . THR A 1 195 ? 23.414 1.095 -3.824 1.00 91.31 195 THR A CA 1
ATOM 1627 C C . THR A 1 195 ? 23.847 2.397 -3.158 1.00 91.31 195 THR A C 1
ATOM 1629 O O . THR A 1 195 ? 24.129 3.354 -3.865 1.00 91.31 195 THR A O 1
ATOM 1632 N N . GLY A 1 196 ? 23.769 2.518 -1.830 1.00 92.75 196 GLY A N 1
ATOM 1633 C CA . GLY A 1 196 ? 23.971 3.787 -1.113 1.00 92.75 196 GLY A CA 1
ATOM 1634 C C . GLY A 1 196 ? 22.843 4.823 -1.283 1.00 92.75 196 GLY A C 1
ATOM 1635 O O . GLY A 1 196 ? 22.634 5.641 -0.390 1.00 92.75 196 GLY A O 1
ATOM 1636 N N . ILE A 1 197 ? 22.063 4.747 -2.368 1.00 92.00 197 ILE A N 1
ATOM 1637 C CA . ILE A 1 197 ? 20.922 5.633 -2.658 1.00 92.00 197 ILE A CA 1
ATOM 1638 C C . ILE A 1 197 ? 19.829 5.486 -1.590 1.00 92.00 197 ILE A C 1
ATOM 1640 O O . ILE A 1 197 ? 19.172 4.440 -1.464 1.00 92.00 197 ILE A O 1
ATOM 1644 N N . LYS A 1 198 ? 19.597 6.562 -0.834 1.00 87.81 198 LYS A N 1
ATOM 1645 C CA 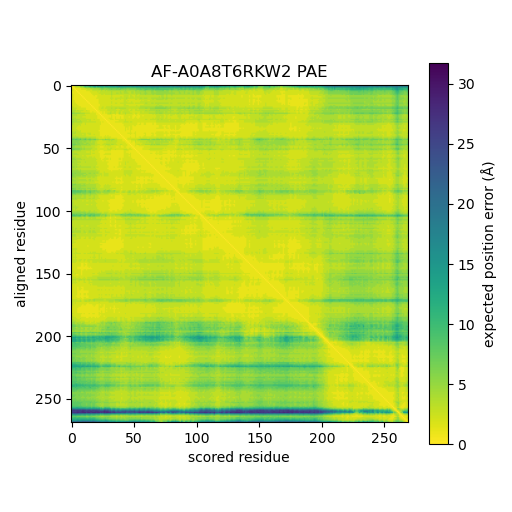. LYS A 1 198 ? 18.637 6.584 0.277 1.00 87.81 198 LYS A CA 1
ATOM 1646 C C . LYS A 1 198 ? 17.210 6.895 -0.208 1.00 87.81 198 LYS A C 1
ATOM 1648 O O . LYS A 1 198 ? 17.013 7.596 -1.205 1.00 87.81 198 LYS A O 1
ATOM 1653 N N . PRO A 1 199 ? 16.175 6.391 0.493 1.00 86.94 199 PRO A N 1
ATOM 1654 C CA . PRO A 1 199 ? 14.811 6.887 0.330 1.00 86.94 199 PRO A CA 1
ATOM 1655 C C . PRO A 1 199 ? 14.732 8.387 0.637 1.00 86.94 199 PRO A C 1
ATOM 1657 O O . PRO A 1 199 ? 15.403 8.857 1.554 1.00 86.94 199 PRO A O 1
ATOM 1660 N N . ARG A 1 200 ? 13.852 9.116 -0.061 1.00 88.00 200 ARG A N 1
ATOM 1661 C CA . ARG A 1 200 ? 13.628 10.554 0.186 1.00 88.00 200 ARG A CA 1
ATOM 1662 C C . ARG A 1 200 ? 13.098 10.854 1.585 1.00 88.00 200 ARG A C 1
ATOM 1664 O O . ARG A 1 200 ? 13.417 11.883 2.163 1.00 88.00 200 ARG A O 1
ATOM 1671 N N . SER A 1 201 ? 12.298 9.949 2.139 1.00 84.94 201 SER A N 1
ATOM 1672 C CA . SER A 1 201 ? 11.747 10.075 3.486 1.00 84.94 201 SER A CA 1
ATOM 1673 C C . SER A 1 201 ? 12.313 8.997 4.401 1.00 84.94 201 SER A C 1
ATOM 1675 O O . SER A 1 201 ? 12.220 7.804 4.095 1.00 84.94 201 SER A O 1
ATOM 1677 N N . LYS A 1 202 ? 12.824 9.397 5.568 1.00 80.19 202 LYS A N 1
ATOM 1678 C CA . LYS A 1 202 ? 13.234 8.467 6.623 1.00 80.19 202 LYS A CA 1
ATOM 1679 C C . LYS A 1 202 ? 12.061 8.203 7.560 1.00 80.19 202 LYS A C 1
ATOM 1681 O O . LYS A 1 202 ? 11.520 9.121 8.168 1.00 80.19 202 LYS A O 1
ATOM 1686 N N . GLN A 1 203 ? 11.688 6.937 7.714 1.00 78.56 203 GLN A N 1
ATOM 1687 C CA . GLN A 1 203 ? 10.699 6.564 8.718 1.00 78.56 203 GLN A CA 1
ATOM 1688 C C . GLN A 1 203 ? 11.324 6.626 10.120 1.00 78.56 203 GLN A C 1
ATOM 1690 O O . GLN A 1 203 ? 12.417 6.103 10.344 1.00 78.56 203 GLN A O 1
ATOM 1695 N N . SER A 1 204 ? 10.631 7.264 11.065 1.00 81.31 204 SER A N 1
ATOM 1696 C CA . SER A 1 204 ? 11.075 7.343 12.459 1.00 81.31 204 SER A CA 1
ATOM 1697 C C . SER A 1 204 ? 11.072 5.968 13.142 1.00 81.31 204 SER A C 1
ATOM 1699 O O . SER A 1 204 ? 10.380 5.032 12.718 1.00 81.31 204 SER A O 1
ATOM 1701 N N . LYS A 1 205 ? 11.865 5.837 14.219 1.00 88.19 205 LYS A N 1
ATOM 1702 C CA . LYS A 1 205 ? 11.932 4.607 15.024 1.00 88.19 205 LYS A CA 1
ATOM 1703 C C . LYS A 1 205 ? 10.524 4.210 15.473 1.00 88.19 205 LYS A C 1
ATOM 1705 O O . LYS A 1 205 ? 9.764 5.038 15.959 1.00 88.19 205 LYS A O 1
ATOM 1710 N N . PHE A 1 206 ? 10.173 2.932 15.318 1.00 88.75 206 PHE A N 1
ATOM 1711 C CA . PHE A 1 206 ? 8.840 2.451 15.687 1.00 88.75 206 PHE A CA 1
ATOM 1712 C C . PHE A 1 206 ? 8.639 2.397 17.206 1.00 88.75 206 PHE A C 1
ATOM 1714 O O . PHE A 1 206 ? 7.615 2.868 17.703 1.00 88.75 206 PHE A O 1
ATOM 1721 N N . LYS A 1 207 ? 9.612 1.849 17.944 1.00 92.50 207 LYS A N 1
ATOM 1722 C CA . LYS A 1 207 ? 9.552 1.723 19.406 1.00 92.50 207 LYS A CA 1
ATOM 1723 C C . LYS A 1 207 ? 9.468 3.112 20.052 1.00 92.50 207 LYS A C 1
ATOM 1725 O O . LYS A 1 207 ? 10.300 3.966 19.769 1.00 92.50 207 LYS A O 1
ATOM 1730 N N . GLY A 1 208 ? 8.454 3.327 20.888 1.00 91.56 208 GLY A N 1
ATOM 1731 C CA . GLY A 1 208 ? 8.177 4.594 21.572 1.00 91.56 208 GLY A CA 1
ATOM 1732 C C . GLY A 1 208 ? 7.476 5.656 20.715 1.00 91.56 208 GLY A C 1
ATOM 1733 O O . GLY A 1 208 ? 7.227 6.760 21.203 1.00 91.56 208 GLY A O 1
ATOM 1734 N N . SER A 1 209 ? 7.148 5.358 19.454 1.00 92.06 209 SER A N 1
ATOM 1735 C CA . SER A 1 209 ? 6.454 6.303 18.569 1.00 92.06 209 SER A CA 1
ATOM 1736 C C . SER A 1 209 ? 4.942 6.316 18.786 1.00 92.06 209 SER A C 1
ATOM 1738 O O . SER A 1 209 ? 4.340 5.303 19.148 1.00 92.06 209 SER A O 1
ATOM 1740 N N . ASN A 1 210 ? 4.296 7.425 18.420 1.00 92.50 210 ASN A N 1
ATOM 1741 C CA . ASN A 1 210 ? 2.832 7.506 18.388 1.00 92.50 210 ASN A CA 1
ATOM 1742 C C . ASN A 1 210 ? 2.221 6.447 17.469 1.00 92.50 210 ASN A C 1
ATOM 1744 O O . ASN A 1 210 ? 1.157 5.923 17.768 1.00 92.50 210 ASN A O 1
ATOM 1748 N N . ARG A 1 211 ? 2.910 6.051 16.389 1.00 91.56 211 ARG A N 1
ATOM 1749 C CA . ARG A 1 211 ? 2.458 4.964 15.506 1.00 91.56 211 ARG A CA 1
ATOM 1750 C C . ARG A 1 211 ? 2.329 3.633 16.251 1.00 91.56 211 ARG A C 1
ATOM 1752 O O . ARG A 1 211 ? 1.376 2.900 16.003 1.00 91.56 211 ARG A O 1
ATOM 1759 N N . GLN A 1 212 ? 3.264 3.324 17.152 1.00 93.94 212 GLN A N 1
ATOM 1760 C CA . GLN A 1 212 ? 3.186 2.119 17.977 1.00 93.94 212 GLN A CA 1
ATOM 1761 C C . GLN A 1 212 ? 1.993 2.191 18.930 1.00 93.94 212 GLN A C 1
ATOM 1763 O O . GLN A 1 212 ? 1.198 1.256 18.975 1.00 93.94 212 GLN A O 1
ATOM 1768 N N . PHE A 1 213 ? 1.855 3.296 19.666 1.00 95.62 213 PHE A N 1
ATOM 1769 C CA . PHE A 1 213 ? 0.780 3.450 20.647 1.00 95.62 213 PHE A CA 1
ATOM 1770 C C . PHE A 1 213 ? -0.601 3.470 19.992 1.00 95.62 213 PHE A C 1
ATOM 1772 O O . PHE A 1 213 ? -1.477 2.735 20.430 1.00 95.62 213 PHE A O 1
ATOM 1779 N N . ARG A 1 214 ? -0.768 4.177 18.869 1.00 95.38 214 ARG A N 1
ATOM 1780 C CA . ARG A 1 214 ? -1.988 4.136 18.045 1.00 95.38 214 ARG A CA 1
ATOM 1781 C C . ARG A 1 214 ? -2.374 2.708 17.660 1.00 95.38 214 ARG A C 1
ATOM 1783 O O . ARG A 1 214 ? -3.533 2.333 17.781 1.00 95.38 214 ARG A O 1
ATOM 1790 N N . GLY A 1 215 ? -1.402 1.908 17.214 1.00 94.44 215 GLY A N 1
ATOM 1791 C CA . GLY A 1 215 ? -1.625 0.501 16.878 1.00 94.44 215 GLY A CA 1
ATOM 1792 C C . GLY A 1 215 ? -2.129 -0.311 18.072 1.00 94.44 215 GLY A C 1
ATOM 1793 O O . GLY A 1 215 ? -3.099 -1.047 17.928 1.00 94.44 215 GLY A O 1
ATOM 1794 N N . LYS A 1 216 ? -1.520 -0.122 19.250 1.00 95.44 216 LYS A N 1
ATOM 1795 C CA . LYS A 1 216 ? -1.937 -0.794 20.488 1.00 95.44 216 LYS A CA 1
ATOM 1796 C C . LYS A 1 216 ? -3.348 -0.407 20.928 1.00 95.44 216 LYS A C 1
ATOM 1798 O O . LYS A 1 216 ? -4.112 -1.297 21.273 1.00 95.44 216 LYS A O 1
ATOM 1803 N N . VAL A 1 217 ? -3.701 0.882 20.885 1.00 96.25 217 VAL A N 1
ATOM 1804 C CA . VAL A 1 217 ? -5.052 1.344 21.259 1.00 96.25 217 VAL A CA 1
ATOM 1805 C C . VAL A 1 217 ? -6.105 0.698 20.366 1.00 96.25 217 VAL A C 1
ATOM 1807 O O . VAL A 1 217 ? -7.083 0.161 20.872 1.00 96.25 217 VAL A O 1
ATOM 1810 N N . VAL A 1 218 ? -5.888 0.686 19.047 1.00 95.94 218 VAL A N 1
ATOM 1811 C CA . VAL A 1 218 ? -6.817 0.029 18.115 1.00 95.94 218 VAL A CA 1
ATOM 1812 C C . VAL A 1 218 ? -6.889 -1.476 18.383 1.00 95.94 218 VAL A C 1
ATOM 1814 O O . VAL A 1 218 ? -7.981 -2.033 18.427 1.00 95.94 218 VAL A O 1
ATOM 1817 N N . GLU A 1 219 ? -5.759 -2.149 18.614 1.00 94.69 219 GLU A N 1
ATOM 1818 C CA . GLU A 1 219 ? -5.761 -3.580 18.948 1.00 94.69 219 GLU A CA 1
ATOM 1819 C C . GLU A 1 219 ? -6.522 -3.876 20.246 1.00 94.69 219 GLU A C 1
ATOM 1821 O O . GLU A 1 219 ? -7.229 -4.876 20.331 1.00 94.69 219 GLU A O 1
ATOM 1826 N N . TYR A 1 220 ? -6.396 -3.010 21.247 1.00 95.62 220 TYR A N 1
ATOM 1827 C CA . TYR A 1 220 ? -7.099 -3.142 22.516 1.00 95.62 220 TYR A CA 1
ATOM 1828 C C . TYR A 1 220 ? -8.607 -2.920 22.343 1.00 95.62 220 TYR A C 1
ATOM 1830 O O . TYR A 1 220 ? -9.401 -3.806 22.655 1.00 95.62 220 TYR A O 1
ATOM 1838 N N . LEU A 1 221 ? -9.007 -1.791 21.753 1.00 95.00 221 LEU A N 1
ATOM 1839 C CA . LEU A 1 221 ? -10.416 -1.432 21.579 1.00 95.00 221 LEU A CA 1
ATOM 1840 C C . LEU A 1 221 ? -11.157 -2.357 20.601 1.00 95.00 221 LEU A C 1
ATOM 1842 O O . LEU A 1 221 ? -12.342 -2.605 20.781 1.00 95.00 221 LEU A O 1
ATOM 1846 N N . THR A 1 222 ? -10.480 -2.951 19.612 1.00 92.75 222 THR A N 1
ATOM 1847 C CA . THR A 1 222 ? -11.105 -3.962 18.729 1.00 92.75 222 THR A CA 1
ATOM 1848 C C . THR A 1 222 ? -11.465 -5.269 19.448 1.00 92.75 222 THR A C 1
ATOM 1850 O O . THR A 1 222 ? -12.244 -6.052 18.904 1.00 92.75 222 THR A O 1
ATOM 1853 N N . LYS A 1 223 ? -10.926 -5.516 20.654 1.00 91.50 223 LYS A N 1
ATOM 1854 C CA . LYS A 1 223 ? -11.239 -6.698 21.479 1.00 91.50 223 LYS A CA 1
ATOM 1855 C C . LYS A 1 223 ? -12.358 -6.438 22.485 1.00 91.50 223 LYS A C 1
ATOM 1857 O O . LYS A 1 223 ? -13.184 -7.314 22.693 1.00 91.50 223 LYS A O 1
ATOM 1862 N N . ILE A 1 224 ? -12.379 -5.254 23.090 1.00 90.75 224 ILE A N 1
ATOM 1863 C CA . ILE A 1 224 ? -13.285 -4.924 24.208 1.00 90.75 224 ILE A CA 1
ATOM 1864 C C . ILE A 1 224 ? -14.391 -3.930 23.837 1.00 90.75 224 ILE A C 1
ATOM 1866 O O . ILE A 1 224 ? -15.227 -3.602 24.669 1.00 90.75 224 ILE A O 1
ATOM 1870 N N . ASN A 1 225 ? -14.388 -3.444 22.594 1.00 84.94 225 ASN A N 1
ATOM 1871 C CA . ASN A 1 225 ? -15.293 -2.446 22.030 1.00 84.94 225 ASN A CA 1
ATOM 1872 C C . ASN A 1 225 ? -15.133 -1.021 22.602 1.00 84.94 225 ASN A C 1
ATOM 1874 O O . ASN A 1 225 ? -14.876 -0.105 21.822 1.00 84.94 225 ASN A O 1
ATOM 1878 N N . VAL A 1 226 ? -15.228 -0.838 23.923 1.00 93.19 226 VAL A N 1
ATOM 1879 C CA . VAL A 1 226 ? -15.167 0.463 24.616 1.00 93.19 226 VAL A CA 1
ATOM 1880 C C . VAL A 1 226 ? -14.294 0.385 25.872 1.00 93.19 226 VAL A C 1
ATOM 1882 O O . VAL A 1 226 ? -14.261 -0.644 26.546 1.00 93.19 226 VAL A O 1
ATOM 1885 N N . ALA A 1 227 ? -13.559 1.454 26.186 1.00 94.88 227 ALA A N 1
ATOM 1886 C CA . ALA A 1 227 ? -12.838 1.580 27.451 1.00 94.88 227 ALA A CA 1
ATOM 1887 C C . ALA A 1 227 ? -12.557 3.027 27.859 1.00 94.88 227 ALA A C 1
ATOM 1889 O O . ALA A 1 227 ? -12.365 3.906 27.019 1.00 94.88 227 ALA A O 1
ATOM 1890 N N . GLU A 1 228 ? -12.417 3.218 29.169 1.00 95.44 228 GLU A N 1
ATOM 1891 C CA . GLU A 1 228 ? -11.957 4.463 29.782 1.00 95.44 228 GLU A CA 1
ATOM 1892 C C . GLU A 1 228 ? -10.498 4.761 29.412 1.00 95.44 228 GLU A C 1
ATOM 1894 O O . GLU A 1 228 ? -9.669 3.847 29.282 1.00 95.44 228 GLU A O 1
ATOM 1899 N N . LYS A 1 229 ? -10.146 6.049 29.339 1.00 95.19 229 LYS A N 1
ATOM 1900 C CA . LYS A 1 229 ? -8.792 6.541 29.050 1.00 95.19 229 LYS A CA 1
ATOM 1901 C C . LYS A 1 229 ? -7.741 5.880 29.931 1.00 95.19 229 LYS A C 1
ATOM 1903 O O . LYS A 1 229 ? -6.718 5.417 29.426 1.00 95.19 229 LYS A O 1
ATOM 1908 N N . GLU A 1 230 ? -8.008 5.765 31.230 1.00 94.38 230 GLU A N 1
ATOM 1909 C CA . GLU A 1 230 ? -7.040 5.194 32.166 1.00 94.38 230 GLU A CA 1
ATOM 1910 C C . GLU A 1 230 ? -6.835 3.691 31.979 1.00 94.38 230 GLU A C 1
ATOM 1912 O O . GLU A 1 230 ? -5.707 3.194 32.067 1.00 94.38 230 GLU A O 1
ATOM 1917 N N . LYS A 1 231 ? -7.890 2.957 31.610 1.00 95.38 231 LYS A N 1
ATOM 1918 C CA . LYS A 1 231 ? -7.771 1.546 31.220 1.00 95.38 231 LYS A CA 1
ATOM 1919 C C . LYS A 1 231 ? -6.939 1.409 29.941 1.00 95.38 231 LYS A C 1
ATOM 1921 O O . LYS A 1 231 ? -6.080 0.529 29.871 1.00 95.38 231 LYS A O 1
ATOM 1926 N N . ILE A 1 232 ? -7.115 2.307 28.967 1.00 96.38 232 ILE A N 1
ATOM 1927 C CA . ILE A 1 232 ? -6.320 2.337 27.727 1.00 96.38 232 ILE A CA 1
ATOM 1928 C C . ILE A 1 232 ? -4.842 2.613 28.023 1.00 96.38 232 ILE A C 1
ATOM 1930 O O . ILE A 1 232 ? -3.979 1.888 27.520 1.00 96.38 232 ILE A O 1
ATOM 1934 N N . ILE A 1 233 ? -4.536 3.620 28.850 1.00 96.25 233 ILE A N 1
ATOM 1935 C CA . ILE A 1 233 ? -3.165 3.973 29.248 1.00 96.25 233 ILE A CA 1
ATOM 1936 C C . ILE A 1 233 ? -2.461 2.758 29.857 1.00 96.25 233 ILE A C 1
ATOM 1938 O O . ILE A 1 233 ? -1.374 2.386 29.398 1.00 96.25 233 ILE A O 1
ATOM 1942 N N . ARG A 1 234 ? -3.103 2.105 30.838 1.00 96.31 234 ARG A N 1
ATOM 1943 C CA . ARG A 1 234 ? -2.557 0.931 31.536 1.00 96.31 234 ARG A CA 1
ATOM 1944 C C . ARG A 1 234 ? -2.360 -0.251 30.587 1.00 96.31 234 ARG A C 1
ATOM 1946 O O . ARG A 1 234 ? -1.248 -0.769 30.482 1.00 96.31 234 ARG A O 1
ATOM 1953 N N . ALA A 1 235 ? -3.398 -0.638 29.843 1.00 96.31 235 ALA A N 1
ATOM 1954 C CA . ALA A 1 235 ? -3.353 -1.801 28.956 1.00 96.31 235 ALA A CA 1
ATOM 1955 C C . ALA A 1 235 ? -2.344 -1.629 27.808 1.00 96.31 235 ALA A C 1
ATOM 1957 O O . ALA A 1 235 ? -1.603 -2.552 27.461 1.00 96.31 235 ALA A O 1
ATOM 1958 N N . CYS A 1 236 ? -2.267 -0.430 27.226 1.00 96.31 236 CYS A N 1
ATOM 1959 C CA . CYS A 1 236 ? -1.390 -0.154 26.090 1.00 96.31 236 CYS A CA 1
ATOM 1960 C C . CYS A 1 236 ? 0.024 0.297 26.504 1.00 96.31 236 CYS A C 1
ATOM 1962 O O . CYS A 1 236 ? 0.920 0.364 25.646 1.00 96.31 236 CYS A O 1
ATOM 1964 N N . LYS A 1 237 ? 0.256 0.551 27.801 1.00 96.69 237 LYS A N 1
ATOM 1965 C CA . LYS A 1 237 ? 1.509 1.086 28.363 1.00 96.69 237 LYS A CA 1
ATOM 1966 C C . LYS A 1 237 ? 1.931 2.374 27.648 1.00 96.69 237 LYS A C 1
ATOM 1968 O O . LYS A 1 237 ? 3.028 2.446 27.087 1.00 96.69 237 LYS A O 1
ATOM 1973 N N . ILE A 1 238 ? 1.011 3.335 27.564 1.00 95.88 238 ILE A N 1
ATOM 1974 C CA . ILE A 1 238 ? 1.222 4.617 26.874 1.00 95.88 238 ILE A CA 1
ATOM 1975 C C . ILE A 1 238 ? 1.737 5.640 27.894 1.00 95.88 238 ILE A C 1
ATOM 1977 O O . ILE A 1 238 ? 1.126 5.775 28.951 1.00 95.88 238 ILE A O 1
ATOM 1981 N N . PRO A 1 239 ? 2.832 6.365 27.610 1.00 95.38 239 PRO A N 1
ATOM 1982 C CA . PRO A 1 239 ? 3.262 7.488 28.438 1.00 95.38 239 PRO A CA 1
ATOM 1983 C C . PRO A 1 239 ? 2.164 8.554 28.564 1.00 95.38 239 PRO A C 1
ATOM 1985 O O . PRO A 1 239 ? 1.502 8.873 27.571 1.00 95.38 239 PRO A O 1
ATOM 1988 N N . LYS A 1 240 ? 1.965 9.104 29.770 1.00 92.25 240 LYS A N 1
ATOM 1989 C CA . LYS A 1 240 ? 0.889 10.076 30.048 1.00 92.25 240 LYS A CA 1
ATOM 1990 C C . LYS A 1 240 ? 0.977 11.321 29.159 1.00 92.25 240 LYS A C 1
ATOM 1992 O O . LYS A 1 240 ? -0.047 11.813 28.711 1.00 92.25 240 LYS A O 1
ATOM 1997 N N . ASP A 1 241 ? 2.182 11.767 28.820 1.00 94.50 241 ASP A N 1
ATOM 1998 C CA . ASP A 1 241 ? 2.444 12.899 27.921 1.00 94.50 241 ASP A CA 1
ATOM 1999 C C . ASP A 1 241 ? 2.004 12.651 26.464 1.00 94.50 241 ASP A C 1
ATOM 2001 O O . ASP A 1 241 ? 1.847 13.594 25.692 1.00 94.50 241 ASP A O 1
ATOM 2005 N N . LYS A 1 242 ? 1.774 11.391 26.064 1.00 95.31 242 LYS A N 1
ATOM 2006 C CA . LYS A 1 242 ? 1.430 11.022 24.678 1.00 95.31 242 LYS A CA 1
ATOM 2007 C C . LYS A 1 242 ? -0.032 10.667 24.458 1.00 95.31 242 LYS A C 1
ATOM 2009 O O . LYS A 1 242 ? -0.454 10.604 23.301 1.00 95.31 242 LYS A O 1
ATOM 2014 N N . ILE A 1 243 ? -0.793 10.382 25.516 1.00 95.38 243 ILE A N 1
ATOM 2015 C CA . ILE A 1 243 ? -2.137 9.805 25.377 1.00 95.38 243 ILE A CA 1
ATOM 2016 C C . ILE A 1 243 ? -3.080 10.716 24.590 1.00 95.38 243 ILE A C 1
ATOM 2018 O O . ILE A 1 243 ? -3.702 10.249 23.638 1.00 95.38 243 ILE A O 1
ATOM 2022 N N . GLU A 1 244 ? -3.108 12.010 24.905 1.00 95.25 244 GLU A N 1
ATOM 2023 C CA . GLU A 1 244 ? -3.988 12.978 24.243 1.00 95.25 244 GLU A CA 1
ATOM 2024 C C . GLU A 1 244 ? -3.678 13.062 22.745 1.00 95.25 244 GLU A C 1
ATOM 2026 O O . GLU A 1 244 ? -4.561 12.935 21.897 1.00 95.25 244 GLU A O 1
ATOM 2031 N N . GLN A 1 245 ? -2.395 13.147 22.381 1.00 96.25 245 GLN A N 1
ATOM 2032 C CA . GLN A 1 245 ? -1.980 13.153 20.979 1.00 96.25 245 GLN A CA 1
ATOM 2033 C C . GLN A 1 245 ? -2.358 11.846 20.255 1.00 96.25 245 GLN A C 1
ATOM 2035 O O . GLN A 1 245 ? -2.774 11.859 19.089 1.00 96.25 245 GLN A O 1
ATOM 2040 N N . VAL A 1 246 ? -2.217 10.696 20.920 1.00 96.69 246 VAL A N 1
ATOM 2041 C CA . VAL A 1 246 ? -2.569 9.382 20.361 1.00 96.69 246 VAL A CA 1
ATOM 2042 C C . VAL A 1 246 ? -4.078 9.259 20.145 1.00 96.69 246 VAL A C 1
ATOM 2044 O O . VAL A 1 246 ? -4.483 8.887 19.043 1.00 96.69 246 VAL A O 1
ATOM 2047 N N . LEU A 1 247 ? -4.904 9.596 21.136 1.00 96.25 247 LEU A N 1
ATOM 2048 C CA . LEU A 1 247 ? -6.363 9.488 21.048 1.00 96.25 247 LEU A CA 1
ATOM 2049 C C . LEU A 1 247 ? -6.945 10.502 20.060 1.00 96.25 247 LEU A C 1
ATOM 2051 O O . LEU A 1 247 ? -7.667 10.102 19.147 1.00 96.25 247 LEU A O 1
ATOM 2055 N N . ASN A 1 248 ? -6.536 11.771 20.131 1.00 96.00 248 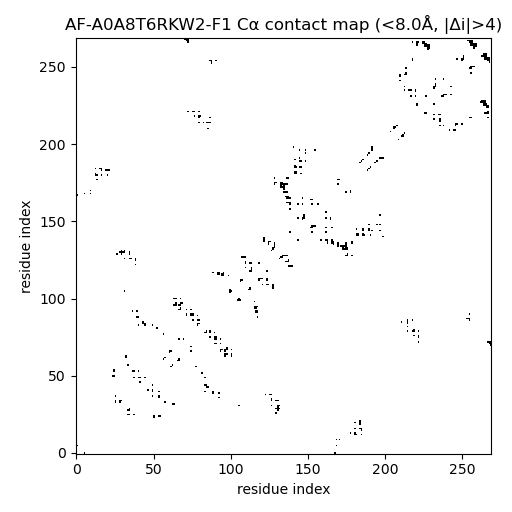ASN A N 1
ATOM 2056 C CA . ASN A 1 248 ? -7.004 12.809 19.207 1.00 96.00 248 ASN A CA 1
ATOM 2057 C C . ASN A 1 248 ? -6.655 12.474 17.757 1.00 96.00 248 ASN A C 1
ATOM 2059 O O . ASN A 1 248 ? -7.473 12.639 16.852 1.00 96.00 248 ASN A O 1
ATOM 2063 N N . SER A 1 249 ? -5.462 11.922 17.514 1.00 96.06 249 SER A N 1
ATOM 2064 C CA . SER A 1 249 ? -5.111 11.472 16.167 1.00 96.06 249 SER A CA 1
ATOM 2065 C C . SER A 1 249 ? -5.922 10.249 15.718 1.00 96.06 249 SER A C 1
ATOM 2067 O O . SER A 1 249 ? -6.069 10.030 14.517 1.00 96.06 249 SER A O 1
ATOM 2069 N N . LEU A 1 250 ? -6.387 9.375 16.619 1.00 96.12 250 LEU A N 1
ATOM 2070 C CA . LEU A 1 250 ? -7.229 8.220 16.262 1.00 96.12 250 LEU A CA 1
ATOM 2071 C C . LEU A 1 250 ? -8.654 8.665 15.936 1.00 96.12 250 LEU A C 1
ATOM 2073 O O . LEU A 1 250 ? -9.222 8.174 14.960 1.00 96.12 250 LEU A O 1
ATOM 2077 N N . ILE A 1 251 ? -9.168 9.635 16.694 1.00 95.25 251 ILE A N 1
ATOM 2078 C CA . ILE A 1 251 ? -10.455 10.290 16.449 1.00 95.25 251 ILE A CA 1
ATOM 2079 C C . ILE A 1 251 ? -10.437 11.020 15.109 1.00 95.25 251 ILE A C 1
ATOM 2081 O O . ILE A 1 251 ? -11.289 10.769 14.260 1.00 95.25 251 ILE A O 1
ATOM 2085 N N . LYS A 1 252 ? -9.400 11.828 14.854 1.00 94.69 252 LYS A N 1
ATOM 2086 C CA . LYS A 1 252 ? -9.204 12.515 13.567 1.00 94.69 252 LYS A CA 1
ATOM 2087 C C . LYS A 1 252 ? -9.163 11.553 12.377 1.00 94.69 252 LYS A C 1
ATOM 2089 O O . LYS A 1 252 ? -9.642 11.876 11.294 1.00 94.69 252 LYS A O 1
ATOM 2094 N N . ASP A 1 253 ? -8.585 10.369 12.566 1.00 93.00 253 ASP A N 1
ATOM 2095 C CA . ASP A 1 253 ? -8.517 9.340 11.525 1.00 93.00 253 ASP A CA 1
ATOM 2096 C C . ASP A 1 253 ? -9.814 8.525 11.382 1.00 93.00 253 ASP A C 1
ATOM 2098 O O . ASP A 1 253 ? -9.903 7.706 10.465 1.00 93.00 253 ASP A O 1
ATOM 2102 N N . GLY A 1 254 ? -10.807 8.755 12.248 1.00 92.50 254 GLY A N 1
ATOM 2103 C CA . GLY A 1 254 ? -12.088 8.050 12.264 1.00 92.50 254 GLY A CA 1
ATOM 2104 C C . GLY A 1 254 ? -12.003 6.615 12.784 1.00 92.50 254 GLY A C 1
ATOM 2105 O O . GLY A 1 254 ? -12.919 5.837 12.546 1.00 92.50 254 GLY A O 1
ATOM 2106 N N . LEU A 1 255 ? -10.907 6.246 13.453 1.00 93.88 255 LEU A N 1
ATOM 2107 C CA . LEU A 1 255 ? -10.687 4.897 13.990 1.00 93.88 255 LEU A CA 1
ATOM 2108 C C . LEU A 1 255 ? -11.352 4.699 15.355 1.00 93.88 255 LEU A C 1
ATOM 2110 O O . LEU A 1 255 ? -11.743 3.587 15.702 1.00 93.88 255 LEU A O 1
ATOM 2114 N N . VAL A 1 256 ? -11.437 5.777 16.129 1.00 94.44 256 VAL A N 1
ATOM 2115 C CA . VAL A 1 256 ? -11.966 5.805 17.493 1.00 94.44 256 VAL A CA 1
ATOM 2116 C C . VAL A 1 256 ? -12.943 6.969 17.601 1.00 94.44 256 VAL A C 1
ATOM 2118 O O . VAL A 1 256 ? -12.758 7.984 16.936 1.00 94.44 256 VAL A O 1
ATOM 2121 N N . ILE A 1 257 ? -13.967 6.839 18.430 1.00 93.56 257 ILE A N 1
ATOM 2122 C CA . ILE A 1 257 ? -14.839 7.943 18.842 1.00 93.56 257 ILE A CA 1
ATOM 2123 C C . ILE A 1 257 ? -14.794 8.079 20.364 1.00 93.56 257 ILE A C 1
ATOM 2125 O O . ILE A 1 257 ? -14.571 7.088 21.062 1.00 93.56 257 ILE A O 1
ATOM 2129 N N . LYS A 1 258 ? -14.977 9.306 20.855 1.00 93.25 258 LYS A N 1
ATOM 2130 C CA . LYS A 1 258 ? -15.149 9.607 22.279 1.00 93.25 258 LYS A CA 1
ATOM 2131 C C . LYS A 1 258 ? -16.646 9.687 22.577 1.00 93.25 258 LYS A C 1
ATOM 2133 O O . LYS A 1 258 ? -17.359 10.371 21.844 1.00 93.25 258 LYS A O 1
ATOM 2138 N N . GLU A 1 259 ? -17.121 8.970 23.590 1.00 88.31 259 GLU A N 1
ATOM 2139 C CA . GLU A 1 259 ? -18.521 9.056 24.028 1.00 88.31 259 GLU A CA 1
ATOM 2140 C C . GLU A 1 259 ? -18.757 10.337 24.843 1.00 88.31 259 GLU A C 1
ATOM 2142 O O . GLU A 1 259 ? -17.841 10.849 25.483 1.00 88.31 259 GLU A O 1
ATOM 2147 N N . GLN A 1 260 ? -19.971 10.897 24.771 1.00 66.38 260 GLN A N 1
ATOM 2148 C CA . GLN A 1 260 ? -20.245 12.269 25.221 1.00 66.38 260 GLN A CA 1
ATOM 2149 C C . GLN A 1 260 ? -20.173 12.479 26.744 1.00 66.38 260 GLN A C 1
ATOM 2151 O O . GLN A 1 260 ? -20.037 13.628 27.146 1.00 66.38 260 GLN A O 1
ATOM 2156 N N . ASN A 1 261 ? -20.186 11.424 27.573 1.00 61.91 261 ASN A N 1
ATOM 2157 C CA . ASN A 1 261 ? -20.365 11.582 29.025 1.00 61.91 261 ASN A CA 1
ATOM 2158 C C . ASN A 1 261 ? -19.321 10.952 29.951 1.00 61.91 261 ASN A C 1
ATOM 2160 O O . ASN A 1 261 ? -19.416 11.143 31.155 1.00 61.91 261 ASN A O 1
ATOM 2164 N N . GLU A 1 262 ? -18.277 10.307 29.448 1.00 66.25 262 GLU A N 1
ATOM 2165 C CA . GLU A 1 262 ? -17.152 9.855 30.273 1.00 66.25 262 GLU A CA 1
ATOM 2166 C C . GLU A 1 262 ? -15.889 9.907 29.412 1.00 66.25 262 GLU A C 1
ATOM 2168 O O . GLU A 1 262 ? -15.966 10.065 28.191 1.00 66.25 262 GLU A O 1
ATOM 2173 N N . ASP A 1 263 ? -14.698 9.794 30.000 1.00 88.94 263 ASP A N 1
ATOM 2174 C CA . ASP A 1 263 ? -13.439 9.718 29.246 1.00 88.94 263 ASP A CA 1
ATOM 2175 C C . ASP A 1 263 ? -13.303 8.333 28.569 1.00 88.94 263 ASP A C 1
ATOM 2177 O O . ASP A 1 263 ? -12.327 7.609 28.753 1.00 88.94 263 ASP A O 1
ATOM 2181 N N . MET A 1 264 ? -14.340 7.954 27.819 1.00 93.62 264 MET A N 1
ATOM 2182 C CA . MET A 1 264 ? -14.639 6.662 27.222 1.00 93.62 264 MET A CA 1
ATOM 2183 C C . MET A 1 264 ? -14.419 6.718 25.718 1.00 93.62 264 MET A C 1
ATOM 2185 O O . MET A 1 264 ? -14.886 7.621 25.021 1.00 93.62 264 MET A O 1
ATOM 2189 N N . TYR A 1 265 ? -13.695 5.726 25.212 1.00 95.25 265 TYR A N 1
ATOM 2190 C CA . TYR A 1 265 ? -13.282 5.649 23.819 1.00 95.25 265 TYR A CA 1
ATOM 2191 C C . TYR A 1 265 ? -13.666 4.289 23.251 1.00 95.25 265 TYR A C 1
ATOM 2193 O O . TYR A 1 265 ? -13.387 3.254 23.860 1.00 95.25 265 TYR A O 1
ATOM 2201 N N . GLN A 1 266 ? -14.255 4.282 22.058 1.00 93.69 266 GLN A N 1
ATOM 2202 C CA . GLN A 1 266 ? -14.660 3.055 21.371 1.00 93.69 266 GLN A CA 1
ATOM 2203 C C . GLN A 1 266 ? -14.262 3.050 19.899 1.00 93.69 266 GLN A C 1
ATOM 2205 O O . GLN A 1 266 ? -14.035 4.102 19.299 1.00 93.69 266 GLN A O 1
ATOM 2210 N N . ILE A 1 267 ? -14.190 1.858 19.302 1.00 92.06 267 ILE A N 1
ATOM 2211 C CA . ILE A 1 267 ? -14.012 1.726 17.851 1.00 92.06 267 ILE A CA 1
ATOM 2212 C C . ILE A 1 267 ? -15.224 2.318 17.134 1.00 92.06 267 ILE A C 1
ATOM 2214 O O . ILE A 1 267 ? -16.368 2.025 17.478 1.00 92.06 267 ILE A O 1
ATOM 2218 N N . LYS A 1 268 ? -14.969 3.122 16.098 1.00 84.81 268 LYS A N 1
ATOM 2219 C CA . LYS A 1 268 ? -16.035 3.571 15.202 1.00 84.81 268 LYS A CA 1
ATOM 2220 C C . LYS A 1 268 ? -16.598 2.351 14.461 1.00 84.81 268 LYS A C 1
ATOM 2222 O O . LYS A 1 268 ? -15.843 1.661 13.773 1.00 84.81 268 LYS A O 1
ATOM 2227 N N . LYS A 1 269 ? -17.884 2.064 14.674 1.00 77.81 269 LYS A N 1
ATOM 2228 C CA . LYS A 1 269 ? -18.547 0.861 14.153 1.00 77.81 269 LYS A CA 1
ATOM 2229 C C . LYS A 1 269 ? -18.640 0.852 12.634 1.00 77.81 269 LYS A C 1
ATOM 2231 O O . LYS A 1 269 ? -18.903 1.929 12.056 1.00 77.81 269 LYS A O 1
#

pLDDT: mean 94.98, std 4.87, range [61.91, 98.69]